Protein AF-A0A8T4TBM3-F1 (afdb_monomer)

Structure (mmCIF, N/CA/C/O backbone):
data_AF-A0A8T4TBM3-F1
#
_entry.id   AF-A0A8T4TBM3-F1
#
loop_
_atom_site.group_PDB
_atom_site.id
_atom_site.type_symbol
_atom_site.label_atom_id
_atom_site.label_alt_id
_atom_site.label_comp_id
_atom_site.label_asym_id
_atom_site.label_entity_id
_atom_site.label_seq_id
_atom_site.pdbx_PDB_ins_code
_atom_site.Cartn_x
_atom_site.Cartn_y
_atom_site.Cartn_z
_atom_site.occupancy
_atom_site.B_iso_or_equiv
_atom_site.auth_seq_id
_atom_site.auth_comp_id
_atom_site.auth_asym_id
_atom_site.auth_atom_id
_atom_site.pdbx_PDB_model_num
ATOM 1 N N . MET A 1 1 ? 14.321 12.050 -27.218 1.00 31.94 1 MET A N 1
ATOM 2 C CA . MET A 1 1 ? 13.705 13.274 -27.798 1.00 31.94 1 MET A CA 1
ATOM 3 C C . MET A 1 1 ? 12.227 13.112 -28.172 1.00 31.94 1 MET A C 1
ATOM 5 O O . MET A 1 1 ? 11.433 13.930 -27.733 1.00 31.94 1 MET A O 1
ATOM 9 N N . ARG A 1 2 ? 11.817 12.062 -28.908 1.00 25.69 2 ARG A N 1
ATOM 10 C CA . ARG A 1 2 ? 10.389 11.810 -29.225 1.00 25.69 2 ARG A CA 1
ATOM 11 C C . ARG A 1 2 ? 9.494 11.582 -27.989 1.00 25.69 2 ARG A C 1
ATOM 13 O O . ARG A 1 2 ? 8.384 12.099 -27.968 1.00 25.69 2 ARG A O 1
ATOM 20 N N . ASN A 1 3 ? 9.991 10.904 -26.950 1.00 35.09 3 ASN A N 1
ATOM 21 C CA . ASN A 1 3 ? 9.233 10.670 -25.706 1.00 35.09 3 ASN A CA 1
ATOM 22 C C . ASN A 1 3 ? 9.110 11.935 -24.833 1.00 35.09 3 ASN A C 1
ATOM 24 O O . ASN A 1 3 ? 8.075 12.169 -24.226 1.00 35.09 3 ASN A O 1
ATOM 28 N N . PHE A 1 4 ? 10.120 12.809 -24.856 1.00 33.59 4 PHE A N 1
ATOM 29 C CA . PHE A 1 4 ? 10.122 14.082 -24.122 1.00 33.59 4 PHE A CA 1
ATOM 30 C C . PHE A 1 4 ? 9.101 15.091 -24.685 1.00 33.59 4 PHE A C 1
ATOM 32 O O . PHE A 1 4 ? 8.393 15.752 -23.930 1.00 33.59 4 PHE A O 1
ATOM 39 N N . LEU A 1 5 ? 8.973 15.160 -26.018 1.00 30.98 5 LEU A N 1
ATOM 40 C CA . LEU A 1 5 ? 8.004 16.026 -26.708 1.00 30.98 5 LEU A CA 1
ATOM 41 C C . LEU A 1 5 ? 6.553 15.521 -26.607 1.00 30.98 5 LEU A C 1
ATOM 43 O O . LEU A 1 5 ? 5.632 16.330 -26.600 1.00 30.98 5 LEU A O 1
ATOM 47 N N . LYS A 1 6 ? 6.332 14.203 -26.484 1.00 35.06 6 LYS A N 1
ATOM 48 C CA . LYS A 1 6 ? 4.998 13.651 -26.180 1.00 35.06 6 LYS A CA 1
ATOM 49 C C . LYS A 1 6 ? 4.555 13.981 -24.746 1.00 35.06 6 LYS A C 1
ATOM 51 O O . LYS A 1 6 ? 3.427 14.425 -24.559 1.00 35.06 6 LYS A O 1
ATOM 56 N N . ARG A 1 7 ? 5.458 13.842 -23.765 1.00 41.12 7 ARG A N 1
ATOM 57 C CA . ARG A 1 7 ? 5.188 14.089 -22.333 1.00 41.12 7 ARG A CA 1
ATOM 58 C C . ARG A 1 7 ? 4.901 15.567 -22.018 1.00 41.12 7 ARG A C 1
ATOM 60 O O . ARG A 1 7 ? 3.983 15.872 -21.266 1.00 41.12 7 ARG A O 1
ATOM 67 N N . THR A 1 8 ? 5.605 16.500 -22.663 1.00 36.16 8 THR A N 1
ATOM 68 C CA . THR A 1 8 ? 5.354 17.952 -22.507 1.00 36.16 8 THR A CA 1
ATOM 69 C C . THR A 1 8 ? 4.058 18.424 -23.174 1.00 36.16 8 THR A C 1
ATOM 71 O O . THR A 1 8 ? 3.401 19.330 -22.665 1.00 36.16 8 THR A O 1
ATOM 74 N N . ALA A 1 9 ? 3.641 17.792 -24.276 1.00 34.56 9 ALA A N 1
ATOM 75 C CA . ALA A 1 9 ? 2.379 18.121 -24.939 1.00 34.56 9 ALA A CA 1
ATOM 76 C C . ALA A 1 9 ? 1.142 17.628 -24.159 1.00 34.56 9 ALA A C 1
ATOM 78 O O . ALA A 1 9 ? 0.109 18.294 -24.190 1.00 34.56 9 ALA A O 1
ATOM 79 N N . GLN A 1 10 ? 1.244 16.513 -23.425 1.00 37.28 10 GLN A N 1
ATOM 80 C CA . GLN A 1 10 ? 0.165 16.018 -22.555 1.00 37.28 10 GLN A CA 1
ATOM 81 C C . GLN A 1 10 ? -0.023 16.887 -21.299 1.00 37.28 10 GLN A C 1
ATOM 83 O O . GLN A 1 10 ? -1.160 17.202 -20.953 1.00 37.28 10 GLN A O 1
ATOM 88 N N . GLY A 1 11 ? 1.065 17.372 -20.686 1.00 33.06 11 GLY A N 1
ATOM 89 C CA . GLY A 1 11 ? 0.993 18.271 -19.523 1.00 33.06 11 GLY A CA 1
ATOM 90 C C . GLY A 1 11 ? 0.358 19.638 -19.823 1.00 33.06 11 GLY A C 1
ATOM 91 O O . GLY A 1 11 ? -0.365 20.182 -18.992 1.00 33.06 11 GLY A O 1
ATOM 92 N N . ALA A 1 12 ? 0.554 20.179 -21.032 1.00 35.19 12 ALA A N 1
ATOM 93 C CA . ALA A 1 12 ? -0.038 21.460 -21.435 1.00 35.19 12 ALA A CA 1
ATOM 94 C C . ALA A 1 12 ? -1.510 21.349 -21.885 1.00 35.19 12 ALA A C 1
ATOM 96 O O . ALA A 1 12 ? -2.257 22.320 -21.762 1.00 35.19 12 ALA A O 1
ATOM 97 N N . LEU A 1 13 ? -1.950 20.185 -22.386 1.00 32.62 13 LEU A N 1
ATOM 98 C CA . LEU A 1 13 ? -3.348 19.977 -22.787 1.00 32.62 13 LEU A CA 1
ATOM 99 C C . LEU A 1 13 ? -4.277 19.662 -21.601 1.00 32.62 13 LEU A C 1
ATOM 101 O O . LEU A 1 13 ? -5.472 19.950 -21.680 1.00 32.62 13 LEU A O 1
ATOM 105 N N . LEU A 1 14 ? -3.752 19.117 -20.496 1.00 37.44 14 LEU A N 1
ATOM 106 C CA . LEU A 1 14 ? -4.570 18.703 -19.348 1.00 37.44 14 LEU A CA 1
ATOM 107 C C . LEU A 1 14 ? -5.248 19.887 -18.631 1.00 37.44 14 LEU A C 1
ATOM 109 O O . LEU A 1 14 ? -6.372 19.748 -18.148 1.00 37.44 14 LEU A O 1
ATOM 113 N N . VAL A 1 15 ? -4.620 21.072 -18.648 1.00 36.69 15 VAL A N 1
ATOM 114 C CA . VAL A 1 15 ? -5.126 22.305 -18.005 1.00 36.69 15 VAL A CA 1
ATOM 115 C C . VAL A 1 15 ? -6.436 22.810 -18.637 1.00 36.69 15 VAL A C 1
ATOM 117 O O . VAL A 1 15 ? -7.190 23.537 -17.994 1.00 36.69 15 VAL A O 1
ATOM 120 N N . LEU A 1 16 ? -6.772 22.387 -19.861 1.00 33.34 16 LEU A N 1
ATOM 121 C CA . LEU A 1 16 ? -8.000 22.799 -20.557 1.00 33.34 16 LEU A CA 1
ATOM 122 C C . LEU A 1 16 ? -9.126 21.750 -20.523 1.00 33.34 16 LEU A C 1
ATOM 124 O O . LEU A 1 16 ? -10.202 22.000 -21.063 1.00 33.34 16 LEU A O 1
ATOM 128 N N . SER A 1 17 ? -8.922 20.603 -19.866 1.00 32.97 17 SER A N 1
ATOM 129 C CA . SER A 1 17 ? -9.882 19.485 -19.855 1.00 32.97 17 SER A CA 1
ATOM 130 C C . SER A 1 17 ? -10.616 19.266 -18.525 1.00 32.97 17 SER A C 1
ATOM 132 O O . SER A 1 17 ? -11.220 18.218 -18.323 1.00 32.97 17 SER A O 1
ATOM 134 N N . LEU A 1 18 ? -10.686 20.288 -17.661 1.00 29.36 18 LEU A N 1
ATOM 135 C CA . LEU A 1 18 ? -11.493 20.303 -16.422 1.00 29.36 18 LEU A CA 1
ATOM 136 C C . LEU A 1 18 ? -13.023 20.140 -16.633 1.00 29.36 18 LEU A C 1
ATOM 138 O O . LEU A 1 18 ? -13.789 20.313 -15.694 1.00 29.36 18 LEU A O 1
ATOM 142 N N . ASN A 1 19 ? -13.487 19.798 -17.841 1.00 29.22 19 ASN A N 1
ATOM 143 C CA . ASN A 1 19 ? -14.898 19.557 -18.170 1.00 29.22 19 ASN A CA 1
ATOM 144 C C . ASN A 1 19 ? -15.157 18.242 -18.939 1.00 29.22 19 ASN A C 1
ATOM 146 O O . ASN A 1 19 ? -16.244 18.055 -19.483 1.00 29.22 19 ASN A O 1
ATOM 150 N N . GLY A 1 20 ? -14.194 17.318 -19.004 1.00 24.34 20 GLY A N 1
ATOM 151 C CA . GLY A 1 20 ? -14.370 16.024 -19.673 1.00 24.34 20 GLY A CA 1
ATOM 152 C C . GLY A 1 20 ? -14.513 14.878 -18.677 1.00 24.34 20 GLY A C 1
ATOM 153 O O . GLY A 1 20 ? -13.512 14.405 -18.165 1.00 24.34 20 GLY A O 1
ATOM 154 N N . CYS A 1 21 ? -15.752 14.468 -18.407 1.00 29.25 21 CYS A N 1
ATOM 155 C CA . CYS A 1 21 ? -16.192 13.247 -17.720 1.00 29.25 21 CYS A CA 1
ATOM 156 C C . CYS A 1 21 ? -15.120 12.328 -17.095 1.00 29.25 21 CYS A C 1
ATOM 158 O O . CYS A 1 21 ? -14.408 11.596 -17.780 1.00 29.25 21 CYS A O 1
ATOM 160 N N . ALA A 1 22 ? -15.163 12.274 -15.762 1.00 35.94 22 ALA A N 1
ATOM 161 C CA . ALA A 1 22 ? -14.709 11.161 -14.945 1.00 35.94 22 ALA A CA 1
ATOM 162 C C . ALA A 1 22 ? -15.134 9.803 -15.531 1.00 35.94 22 ALA A C 1
ATOM 164 O O . ALA A 1 22 ? -16.313 9.604 -15.823 1.00 35.94 22 ALA A O 1
ATOM 165 N N . ASN A 1 23 ? -14.163 8.901 -15.691 1.00 29.58 23 ASN A N 1
ATOM 166 C CA . ASN A 1 23 ? -14.254 7.448 -15.490 1.00 29.58 23 ASN A CA 1
ATOM 167 C C . ASN A 1 23 ? -12.971 6.788 -16.027 1.00 29.58 23 ASN A C 1
ATOM 169 O O . ASN A 1 23 ? -13.014 6.024 -16.987 1.00 29.58 23 ASN A O 1
ATOM 173 N N . SER A 1 24 ? -11.819 7.035 -15.405 1.00 28.89 24 SER A N 1
ATOM 174 C CA . SER A 1 24 ? -10.724 6.060 -15.461 1.00 28.89 24 SER A CA 1
ATOM 175 C C . SER A 1 24 ? -10.933 5.081 -14.309 1.00 28.89 24 SER A C 1
ATOM 177 O O . SER A 1 24 ? -10.225 5.104 -13.309 1.00 28.89 24 SER A O 1
ATOM 179 N N . ARG A 1 25 ? -11.992 4.270 -14.408 1.00 35.22 25 ARG A N 1
ATOM 180 C CA . ARG A 1 25 ? -12.092 3.075 -13.570 1.00 35.22 25 ARG A CA 1
ATOM 181 C C . ARG A 1 25 ? -10.982 2.146 -14.036 1.00 35.22 25 ARG A C 1
ATOM 183 O O . ARG A 1 25 ? -10.944 1.834 -15.228 1.00 35.22 25 ARG A O 1
ATOM 190 N N . ALA A 1 26 ? -10.117 1.702 -13.129 1.00 33.97 26 ALA A N 1
ATOM 191 C CA . ALA A 1 26 ? -9.347 0.495 -13.375 1.00 33.97 26 ALA A CA 1
ATOM 192 C C . ALA A 1 26 ? -10.369 -0.612 -13.674 1.00 33.97 26 ALA A C 1
ATOM 194 O O . ALA A 1 26 ? -11.189 -0.989 -12.836 1.00 33.97 26 ALA A O 1
ATOM 195 N N . LEU A 1 27 ? -10.436 -1.029 -14.935 1.00 30.02 27 LEU A N 1
ATOM 196 C CA . LEU A 1 27 ? -11.319 -2.100 -15.363 1.00 30.02 27 LEU A CA 1
ATOM 197 C C . LEU A 1 27 ? -10.707 -3.396 -14.837 1.00 30.02 27 LEU A C 1
ATOM 199 O O . LEU A 1 27 ? -9.807 -3.951 -15.469 1.00 30.02 27 LEU A O 1
ATOM 203 N N . VAL A 1 28 ? -11.209 -3.872 -13.692 1.00 33.16 28 VAL A N 1
ATOM 204 C CA . VAL A 1 28 ? -11.027 -5.261 -13.258 1.00 33.16 28 VAL A CA 1
ATOM 205 C C . VAL A 1 28 ? -11.581 -6.128 -14.383 1.00 33.16 28 VAL A C 1
ATOM 207 O O . VAL A 1 28 ? -12.790 -6.266 -14.575 1.00 33.16 28 VAL A O 1
ATOM 210 N N . THR A 1 29 ? -10.680 -6.623 -15.215 1.00 29.17 29 THR A N 1
ATOM 211 C CA . THR A 1 29 ? -10.984 -7.512 -16.325 1.00 29.17 29 THR A CA 1
ATOM 212 C C . THR A 1 29 ? -10.221 -8.790 -16.059 1.00 29.17 29 THR A C 1
ATOM 214 O O . THR A 1 29 ? -9.072 -8.747 -15.639 1.00 29.17 29 THR A O 1
ATOM 217 N N . ASN A 1 30 ? -10.897 -9.924 -16.254 1.00 30.41 30 ASN A N 1
ATOM 218 C CA . ASN A 1 30 ? -10.321 -11.256 -16.121 1.00 30.41 30 ASN A CA 1
ATOM 219 C C . ASN A 1 30 ? -9.174 -11.410 -17.126 1.00 30.41 30 ASN A C 1
ATOM 221 O O . ASN A 1 30 ? -9.390 -11.868 -18.251 1.00 30.41 30 ASN A O 1
ATOM 225 N N . THR A 1 31 ? -7.968 -11.003 -16.749 1.00 31.42 31 THR A N 1
ATOM 226 C CA . THR A 1 31 ? -6.776 -11.257 -17.543 1.00 31.42 31 THR A CA 1
ATOM 227 C C . THR A 1 31 ? -6.519 -12.753 -17.462 1.00 31.42 31 THR A C 1
ATOM 229 O O . THR A 1 31 ? -6.400 -13.333 -16.382 1.00 31.42 31 THR A O 1
ATOM 232 N N . THR A 1 32 ? -6.523 -13.413 -18.617 1.00 30.73 32 THR A N 1
ATOM 233 C CA . THR A 1 32 ? -6.130 -14.813 -18.734 1.00 30.73 32 THR A CA 1
ATOM 234 C C . THR A 1 32 ? -4.731 -14.969 -18.147 1.00 30.73 32 THR A C 1
ATOM 236 O O . THR A 1 32 ? -3.774 -14.399 -18.662 1.00 30.73 32 THR A O 1
ATOM 239 N N . LEU A 1 33 ? -4.678 -15.726 -17.051 1.00 33.28 33 LEU A N 1
ATOM 240 C CA . LEU A 1 33 ? -3.563 -16.240 -16.244 1.00 33.28 33 LEU A CA 1
ATOM 241 C C . LEU A 1 33 ? -2.422 -16.927 -17.044 1.00 33.28 33 LEU A C 1
ATOM 243 O O . LEU A 1 33 ? -1.930 -17.975 -16.636 1.00 33.28 33 LEU A O 1
ATOM 247 N N . GLU A 1 34 ? -1.991 -16.406 -18.192 1.00 32.88 34 GLU A N 1
ATOM 248 C CA . GLU A 1 34 ? -0.963 -17.048 -19.032 1.00 32.88 34 GLU A CA 1
ATOM 249 C C . GLU A 1 34 ? 0.474 -16.582 -18.766 1.00 32.88 34 GLU A C 1
ATOM 251 O O . GLU A 1 34 ? 1.400 -17.050 -19.422 1.00 32.88 34 GLU A O 1
ATOM 256 N N . GLN A 1 35 ? 0.709 -15.753 -17.750 1.00 38.78 35 GLN A N 1
ATOM 257 C CA . GLN A 1 35 ? 2.063 -15.467 -17.267 1.00 38.78 35 GLN A CA 1
ATOM 258 C C . GLN A 1 35 ? 2.112 -15.521 -15.744 1.00 38.78 35 GLN A C 1
ATOM 260 O O . GLN A 1 35 ? 2.409 -14.534 -15.084 1.00 38.78 35 GLN A O 1
ATOM 265 N N . ARG A 1 36 ? 1.846 -16.702 -15.172 1.00 40.94 36 ARG A N 1
ATOM 266 C CA . ARG A 1 36 ? 2.453 -17.001 -13.871 1.00 40.94 36 ARG A CA 1
ATOM 267 C C . ARG A 1 36 ? 3.958 -16.922 -14.068 1.00 40.94 36 ARG A C 1
ATOM 269 O O . ARG A 1 36 ? 4.483 -17.630 -14.931 1.00 40.94 36 ARG A O 1
ATOM 276 N N . CYS A 1 37 ? 4.630 -16.080 -13.292 1.00 41.66 37 CYS A N 1
ATOM 277 C CA . CYS A 1 37 ? 6.072 -16.197 -13.143 1.00 41.66 37 CYS A CA 1
ATOM 278 C C . CYS A 1 37 ? 6.380 -17.651 -12.758 1.00 41.66 37 CYS A C 1
ATOM 280 O O . CYS A 1 37 ? 5.841 -18.164 -11.775 1.00 41.66 37 CYS A O 1
ATOM 282 N N . ASP A 1 38 ? 7.173 -18.356 -13.567 1.00 51.28 38 ASP A N 1
ATOM 283 C CA . ASP A 1 38 ? 7.682 -19.645 -13.123 1.00 51.28 38 ASP A CA 1
ATOM 284 C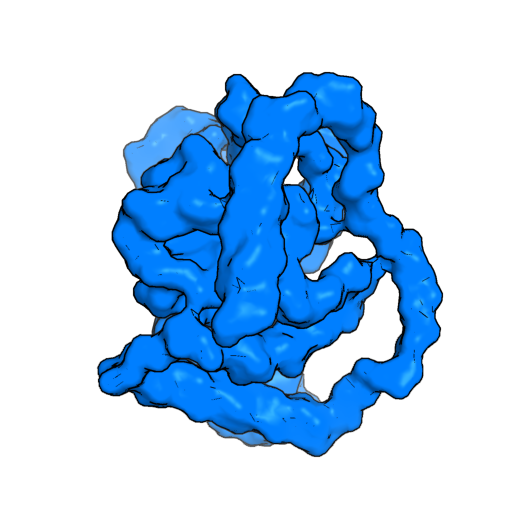 C . ASP A 1 38 ? 8.655 -19.407 -11.954 1.00 51.28 38 ASP A C 1
ATOM 286 O O . ASP A 1 38 ? 9.121 -18.293 -11.711 1.00 51.28 38 ASP A O 1
ATOM 290 N N . ASN A 1 39 ? 8.940 -20.444 -11.166 1.00 49.19 39 ASN A N 1
ATOM 291 C CA . ASN A 1 39 ? 9.752 -20.274 -9.956 1.00 49.19 39 ASN A CA 1
ATOM 292 C C . ASN A 1 39 ? 11.141 -19.674 -10.276 1.00 49.19 39 ASN A C 1
ATOM 294 O O . ASN A 1 39 ? 11.719 -18.957 -9.466 1.00 49.19 39 ASN A O 1
ATOM 298 N N . LYS A 1 40 ? 11.649 -19.911 -11.494 1.00 54.53 40 LYS A N 1
ATOM 299 C CA . LYS A 1 40 ? 12.913 -19.354 -11.978 1.00 54.53 40 LYS A CA 1
ATOM 300 C C . LYS A 1 40 ? 12.800 -17.856 -12.270 1.00 54.53 40 LYS A C 1
ATOM 302 O O . LYS A 1 40 ? 13.670 -17.105 -11.848 1.00 54.53 40 LYS A O 1
ATOM 307 N N . SER A 1 41 ? 11.728 -17.404 -12.918 1.00 62.84 41 SER A N 1
ATOM 308 C CA . SER A 1 41 ? 11.503 -15.979 -13.162 1.00 62.84 41 SER A CA 1
ATOM 309 C C . SER A 1 41 ? 11.256 -15.203 -11.869 1.00 62.84 41 SER A C 1
ATOM 311 O O . SER A 1 41 ? 11.544 -14.010 -11.824 1.00 62.84 41 SER A O 1
ATOM 313 N N . PHE A 1 42 ? 10.762 -15.865 -10.818 1.00 60.28 42 PHE A N 1
ATOM 314 C CA . PHE A 1 42 ? 10.621 -15.263 -9.495 1.00 60.28 42 PHE A CA 1
ATOM 315 C C . PHE A 1 42 ? 11.953 -15.176 -8.729 1.00 60.28 42 PHE A C 1
ATOM 317 O O . PHE A 1 42 ? 12.244 -14.131 -8.156 1.00 60.28 42 PHE A O 1
ATOM 324 N N . VAL A 1 43 ? 12.797 -16.217 -8.760 1.00 65.19 43 VAL A N 1
ATOM 325 C CA . VAL A 1 43 ? 14.176 -16.148 -8.226 1.00 65.19 43 VAL A CA 1
ATOM 326 C C . VAL A 1 43 ? 14.960 -15.029 -8.909 1.00 65.19 43 VAL A C 1
ATOM 328 O O . VAL A 1 43 ? 15.485 -14.159 -8.218 1.00 65.19 43 VAL A O 1
ATOM 331 N N . ASP A 1 44 ? 14.949 -14.991 -10.246 1.00 67.94 44 ASP A N 1
ATOM 332 C CA . ASP A 1 44 ? 15.591 -13.926 -11.025 1.00 67.94 44 ASP A CA 1
ATOM 333 C C . ASP A 1 44 ? 15.032 -12.541 -10.625 1.00 67.94 44 ASP A C 1
ATOM 335 O O . ASP A 1 44 ? 15.779 -11.577 -10.496 1.00 67.94 44 ASP A O 1
ATOM 339 N N . TYR A 1 45 ? 13.721 -12.433 -10.371 1.00 64.94 45 TYR A N 1
ATOM 340 C CA . TYR A 1 45 ? 13.088 -11.202 -9.887 1.00 64.94 45 TYR A CA 1
ATOM 341 C C . TYR A 1 45 ? 13.567 -10.792 -8.488 1.00 64.94 45 TYR A C 1
ATOM 343 O O . TYR A 1 45 ? 13.820 -9.609 -8.258 1.00 64.94 45 TYR A O 1
ATOM 351 N N . ILE A 1 46 ? 13.702 -11.726 -7.545 1.00 64.94 46 ILE A N 1
ATOM 352 C CA . ILE A 1 46 ? 14.196 -11.422 -6.198 1.00 64.94 46 ILE A CA 1
ATOM 353 C C . ILE A 1 46 ? 15.684 -11.037 -6.234 1.00 64.94 46 ILE A C 1
ATOM 355 O O . ILE A 1 46 ? 16.107 -10.127 -5.516 1.00 64.94 46 ILE A O 1
ATOM 359 N N . GLU A 1 47 ? 16.480 -11.672 -7.093 1.00 70.00 47 GLU A N 1
ATOM 360 C CA . GLU A 1 47 ? 17.874 -11.289 -7.329 1.00 70.00 47 GLU A CA 1
ATOM 361 C C . GLU A 1 47 ? 17.980 -9.885 -7.947 1.00 70.00 47 GLU A C 1
ATOM 363 O O . GLU A 1 47 ? 18.741 -9.057 -7.439 1.00 70.00 47 GLU A O 1
ATOM 368 N N . ASP A 1 48 ? 17.157 -9.569 -8.953 1.00 68.00 48 ASP A N 1
ATOM 369 C CA . ASP A 1 48 ? 17.045 -8.223 -9.535 1.00 68.00 48 ASP A CA 1
ATOM 370 C C . ASP A 1 48 ? 16.617 -7.193 -8.475 1.00 68.00 48 ASP A C 1
ATOM 372 O O . ASP A 1 48 ? 17.191 -6.110 -8.366 1.00 68.00 48 ASP A O 1
ATOM 376 N N . THR A 1 49 ? 15.643 -7.551 -7.640 1.00 64.12 49 THR A N 1
ATOM 377 C CA . THR A 1 49 ? 15.121 -6.749 -6.522 1.00 64.12 49 THR A CA 1
ATOM 378 C C . THR A 1 49 ? 16.230 -6.406 -5.526 1.00 64.12 49 THR A C 1
ATOM 380 O O . THR A 1 49 ? 16.407 -5.241 -5.150 1.00 64.12 49 THR A O 1
ATOM 383 N N . ASN A 1 50 ? 17.039 -7.394 -5.142 1.00 64.69 50 ASN A N 1
ATOM 384 C CA . ASN A 1 50 ? 18.205 -7.199 -4.280 1.00 64.69 50 ASN A CA 1
ATOM 385 C C . ASN A 1 50 ? 19.291 -6.358 -4.964 1.00 64.69 50 ASN A C 1
ATOM 387 O O . ASN A 1 50 ? 19.901 -5.489 -4.328 1.00 64.69 50 ASN A O 1
ATOM 391 N N . HIS A 1 51 ? 19.508 -6.562 -6.263 1.00 68.56 51 HIS A N 1
ATOM 392 C CA . HIS A 1 51 ? 20.449 -5.771 -7.045 1.00 68.56 51 HIS A CA 1
ATOM 393 C C . HIS A 1 51 ? 20.042 -4.290 -7.090 1.00 68.56 51 HIS A C 1
ATOM 395 O O . HIS A 1 51 ? 20.861 -3.431 -6.756 1.00 68.56 51 HIS A O 1
ATOM 401 N N . ILE A 1 52 ? 18.774 -3.978 -7.377 1.00 65.62 52 ILE A N 1
ATOM 402 C CA . ILE A 1 52 ? 18.218 -2.612 -7.354 1.00 65.62 52 ILE A CA 1
ATOM 403 C C . ILE A 1 52 ? 18.422 -1.967 -5.977 1.00 65.62 52 ILE A C 1
ATOM 405 O O . ILE A 1 52 ? 18.868 -0.818 -5.888 1.00 65.62 52 ILE A O 1
ATOM 409 N N . CYS A 1 53 ? 18.186 -2.716 -4.893 1.00 62.47 53 CYS A N 1
ATOM 410 C CA . CYS A 1 53 ? 18.435 -2.231 -3.533 1.00 62.47 53 CYS A CA 1
ATOM 411 C C . CYS A 1 53 ? 19.907 -1.849 -3.305 1.00 62.47 53 CYS A C 1
ATOM 413 O O . CYS A 1 53 ? 20.181 -0.837 -2.657 1.00 62.47 53 CYS A O 1
ATOM 415 N N . SER A 1 54 ? 20.850 -2.625 -3.850 1.00 64.19 54 SER A N 1
ATOM 416 C CA . SER A 1 54 ? 22.293 -2.355 -3.747 1.00 64.19 54 SER A CA 1
ATOM 417 C C . SER A 1 54 ? 22.758 -1.165 -4.603 1.00 64.19 54 SER A C 1
ATOM 419 O O . SER A 1 54 ? 23.671 -0.433 -4.207 1.00 64.19 54 SER A O 1
ATOM 421 N N . LEU A 1 55 ? 22.107 -0.926 -5.748 1.00 62.12 55 LEU A N 1
ATOM 422 C CA . LEU A 1 55 ? 22.390 0.217 -6.619 1.00 62.12 55 LEU A CA 1
ATOM 423 C C . LEU A 1 55 ? 21.949 1.537 -5.978 1.00 62.12 55 LEU A C 1
ATOM 425 O O . LEU A 1 55 ? 22.705 2.505 -6.014 1.00 62.12 55 LEU A O 1
ATOM 429 N N . ARG A 1 56 ? 20.782 1.571 -5.314 1.00 57.06 56 ARG A N 1
ATOM 430 C CA . ARG A 1 56 ? 20.245 2.782 -4.657 1.00 57.06 56 ARG A CA 1
ATOM 431 C C . ARG A 1 56 ? 21.212 3.398 -3.645 1.00 57.06 56 ARG A C 1
ATOM 433 O O . ARG A 1 56 ? 21.227 4.612 -3.468 1.00 57.06 56 ARG A O 1
ATOM 440 N N . THR A 1 57 ? 22.025 2.582 -2.974 1.00 58.34 57 THR A N 1
ATOM 441 C CA . THR A 1 57 ? 23.021 3.085 -2.017 1.00 58.34 57 THR A CA 1
ATOM 442 C C . THR A 1 57 ? 24.146 3.898 -2.662 1.00 58.34 57 THR A C 1
ATOM 444 O O . THR A 1 57 ? 24.822 4.626 -1.941 1.00 58.34 57 THR A O 1
ATOM 447 N N . ASN A 1 58 ? 24.339 3.813 -3.986 1.00 56.94 58 ASN A N 1
ATOM 448 C CA . ASN A 1 58 ? 25.481 4.416 -4.681 1.00 56.94 58 ASN A CA 1
ATOM 449 C C . ASN A 1 58 ? 25.123 5.196 -5.967 1.00 56.94 58 ASN A C 1
ATOM 451 O O . ASN A 1 58 ? 25.957 5.971 -6.434 1.00 56.94 58 ASN A O 1
ATOM 455 N N . GLU A 1 59 ? 23.926 5.023 -6.548 1.00 65.94 59 GLU A N 1
ATOM 456 C CA . GLU A 1 59 ? 23.544 5.587 -7.854 1.00 65.94 59 GLU A CA 1
ATOM 457 C C . GLU A 1 59 ? 22.075 6.062 -7.912 1.00 65.94 59 GLU A C 1
ATOM 459 O O . GLU A 1 59 ? 21.196 5.538 -7.229 1.00 65.94 59 GLU A O 1
ATOM 464 N N . SER A 1 60 ? 21.798 7.061 -8.764 1.00 71.19 60 SER A N 1
ATOM 465 C CA . SER A 1 60 ? 20.435 7.533 -9.061 1.00 71.19 60 SER A CA 1
ATOM 466 C C . SER A 1 60 ? 19.703 6.553 -9.985 1.00 71.19 60 SER A C 1
ATOM 468 O O . SER A 1 60 ? 20.261 6.120 -10.993 1.00 71.19 60 SER A O 1
ATOM 470 N N . LEU A 1 61 ? 18.434 6.260 -9.681 1.00 75.25 61 LEU A N 1
ATOM 471 C CA . LEU A 1 61 ? 17.563 5.398 -10.496 1.00 75.25 61 LEU A CA 1
ATOM 472 C C . LEU A 1 61 ? 16.745 6.172 -11.550 1.00 75.25 61 LEU A C 1
ATOM 474 O O . LEU A 1 61 ? 15.852 5.612 -12.180 1.00 75.25 61 LEU A O 1
ATOM 478 N N . LEU A 1 62 ? 17.024 7.460 -11.764 1.00 80.56 62 LEU A N 1
ATOM 479 C CA . LEU A 1 62 ? 16.318 8.256 -12.769 1.00 80.56 62 LEU A CA 1
ATOM 480 C C . LEU A 1 62 ? 16.552 7.690 -14.183 1.00 80.56 62 LEU A C 1
ATOM 482 O O . LEU A 1 62 ? 17.698 7.539 -14.609 1.00 80.56 62 LEU A O 1
ATOM 486 N N . GLY A 1 63 ? 15.474 7.425 -14.929 1.00 79.25 63 GLY A N 1
ATOM 487 C CA . GLY A 1 63 ? 15.562 6.817 -16.261 1.00 79.25 63 GLY A CA 1
ATOM 488 C C . GLY A 1 63 ? 15.845 5.310 -16.249 1.00 79.25 63 GLY A C 1
ATOM 489 O O . GLY A 1 63 ? 16.316 4.792 -17.262 1.00 79.25 63 GLY A O 1
ATOM 490 N N . ARG A 1 64 ? 15.645 4.652 -15.099 1.00 81.06 64 ARG A N 1
ATOM 491 C CA . ARG A 1 64 ? 15.791 3.204 -14.881 1.00 81.06 64 ARG A CA 1
ATOM 492 C C . ARG A 1 64 ? 14.451 2.541 -14.536 1.00 81.06 64 ARG A C 1
ATOM 494 O O . ARG A 1 64 ? 14.418 1.561 -13.792 1.00 81.06 64 ARG A O 1
ATOM 501 N N . GLU A 1 65 ? 13.334 3.102 -14.995 1.00 85.19 65 GLU A N 1
ATOM 502 C CA . GLU A 1 65 ? 11.983 2.602 -14.717 1.00 85.19 65 GLU A CA 1
ATOM 503 C C . GLU A 1 65 ? 11.810 1.123 -15.083 1.00 85.19 65 GLU A C 1
ATOM 505 O O . GLU A 1 65 ? 11.126 0.389 -14.368 1.00 85.19 65 GLU A O 1
ATOM 510 N N . GLU A 1 66 ? 12.499 0.660 -16.131 1.00 82.69 66 GLU A N 1
ATOM 511 C CA . GLU A 1 66 ? 12.450 -0.724 -16.603 1.00 82.69 66 GLU A CA 1
ATOM 512 C C . GLU A 1 66 ? 12.863 -1.742 -15.535 1.00 82.69 66 GLU A C 1
ATOM 514 O O . GLU A 1 66 ? 12.392 -2.881 -15.557 1.00 82.69 66 GLU A O 1
ATOM 519 N N . LEU A 1 67 ? 13.695 -1.328 -14.570 1.00 77.00 67 LEU A N 1
ATOM 520 C CA . LEU A 1 67 ? 14.110 -2.167 -13.446 1.00 77.00 67 LEU A CA 1
ATOM 521 C C . LEU A 1 67 ? 12.920 -2.567 -12.558 1.00 77.00 67 LEU A C 1
ATOM 523 O O . LEU A 1 67 ? 12.961 -3.602 -11.899 1.00 77.00 67 LEU A O 1
ATOM 527 N N . PHE A 1 68 ? 11.836 -1.790 -12.568 1.00 80.94 68 PHE A N 1
ATOM 528 C CA . PHE A 1 68 ? 10.654 -2.015 -11.736 1.00 80.94 68 PHE A CA 1
ATOM 529 C C . PHE A 1 68 ? 9.502 -2.710 -12.474 1.00 80.94 68 PHE A C 1
ATOM 531 O O . PHE A 1 68 ? 8.510 -3.068 -11.845 1.00 80.94 68 PHE A O 1
ATOM 538 N N . HIS A 1 69 ? 9.608 -2.965 -13.783 1.00 83.94 69 HIS A N 1
ATOM 539 C CA . HIS A 1 69 ? 8.502 -3.544 -14.563 1.00 83.94 69 HIS A CA 1
ATOM 540 C C . HIS A 1 69 ? 8.100 -4.941 -14.077 1.00 83.94 69 HIS A C 1
ATOM 542 O O . HIS A 1 69 ? 6.912 -5.254 -14.013 1.00 83.94 69 HIS A O 1
ATOM 548 N N . ARG A 1 70 ? 9.077 -5.774 -13.689 1.00 77.62 70 ARG A N 1
ATOM 549 C CA . ARG A 1 70 ? 8.804 -7.099 -13.103 1.00 77.62 70 ARG A CA 1
ATOM 550 C C . ARG A 1 70 ? 8.056 -6.981 -11.777 1.00 77.62 70 ARG A C 1
ATOM 552 O O . ARG A 1 70 ? 7.125 -7.742 -11.540 1.00 77.62 70 ARG A O 1
ATOM 559 N N . TYR A 1 71 ? 8.417 -5.991 -10.960 1.00 81.56 71 TYR A N 1
ATOM 560 C CA . TYR A 1 71 ? 7.720 -5.728 -9.707 1.00 81.56 71 TYR A CA 1
ATOM 561 C C . TYR A 1 71 ? 6.274 -5.291 -9.945 1.00 81.56 71 TYR A C 1
ATOM 563 O O . TYR A 1 71 ? 5.361 -5.847 -9.349 1.00 81.56 71 TYR A O 1
ATOM 571 N N . LEU A 1 72 ? 6.051 -4.351 -10.865 1.00 85.38 72 LEU A N 1
ATOM 572 C CA . LEU A 1 72 ? 4.710 -3.881 -11.224 1.00 85.38 72 LEU A CA 1
ATOM 573 C C . LEU A 1 72 ? 3.837 -5.010 -11.782 1.00 85.38 72 LEU A C 1
ATOM 575 O O . LEU A 1 72 ? 2.675 -5.119 -11.410 1.00 85.38 72 LEU A O 1
ATOM 579 N N . ALA A 1 73 ? 4.397 -5.893 -12.613 1.00 83.38 73 ALA A N 1
ATOM 580 C CA . ALA A 1 73 ? 3.683 -7.068 -13.109 1.00 83.38 73 ALA A CA 1
ATOM 581 C C . ALA A 1 73 ? 3.274 -8.023 -11.973 1.00 83.38 73 ALA A C 1
ATOM 583 O O . ALA A 1 73 ? 2.154 -8.531 -11.967 1.00 83.38 73 ALA A O 1
ATOM 584 N N . TRP A 1 74 ? 4.148 -8.224 -10.986 1.00 84.88 74 TRP A N 1
ATOM 585 C CA . TRP A 1 74 ? 3.818 -8.999 -9.791 1.00 84.88 74 TRP A CA 1
ATOM 586 C C . TRP A 1 74 ? 2.725 -8.321 -8.949 1.00 84.88 74 TRP A C 1
ATOM 588 O O . TRP A 1 74 ? 1.783 -8.989 -8.525 1.00 84.88 74 TRP A O 1
ATOM 598 N N . LEU A 1 75 ? 2.774 -6.993 -8.782 1.00 88.62 75 LEU A N 1
ATOM 599 C CA . LEU A 1 75 ? 1.701 -6.229 -8.132 1.00 88.62 75 LEU A CA 1
ATOM 600 C C . LEU A 1 75 ? 0.358 -6.398 -8.864 1.00 88.62 75 LEU A C 1
ATOM 602 O O . LEU A 1 75 ? -0.673 -6.585 -8.215 1.00 88.62 75 LEU A O 1
ATOM 606 N N . CYS A 1 76 ? 0.356 -6.398 -10.200 1.00 86.38 76 CYS A N 1
ATOM 607 C CA . CYS A 1 76 ? -0.825 -6.701 -11.015 1.00 86.38 76 CYS A CA 1
ATOM 608 C C . CYS A 1 76 ? -1.358 -8.115 -10.761 1.00 86.38 76 CYS A C 1
ATOM 610 O O . CYS A 1 76 ? -2.566 -8.293 -10.614 1.00 86.38 76 CYS A O 1
ATOM 612 N N . GLU A 1 77 ? -0.477 -9.117 -10.680 1.00 85.12 77 GLU A N 1
ATOM 613 C CA . GLU A 1 77 ? -0.860 -10.512 -10.437 1.00 85.12 77 GLU A CA 1
ATOM 614 C C . GLU A 1 77 ? -1.536 -10.681 -9.072 1.00 85.12 77 GLU A C 1
ATOM 616 O O . GLU A 1 77 ? -2.649 -11.210 -8.998 1.00 85.12 77 GLU A O 1
ATOM 621 N N . ILE A 1 78 ? -0.906 -10.194 -7.998 1.00 86.88 78 ILE A N 1
ATOM 622 C CA . ILE A 1 78 ? -1.444 -10.352 -6.639 1.00 86.88 78 ILE A CA 1
ATOM 623 C C . ILE A 1 78 ? -2.723 -9.538 -6.427 1.00 86.88 78 ILE A C 1
ATOM 625 O O . ILE A 1 78 ? -3.592 -9.951 -5.664 1.00 86.88 78 ILE A O 1
ATOM 629 N N . SER A 1 79 ? -2.851 -8.391 -7.102 1.00 87.31 79 SER A N 1
ATOM 630 C CA . SER A 1 79 ? -4.008 -7.506 -6.952 1.00 87.31 79 SER A CA 1
ATOM 631 C C . SER A 1 79 ? -5.136 -7.786 -7.943 1.00 87.31 79 SER A C 1
ATOM 633 O O . SER A 1 79 ? -6.222 -7.232 -7.792 1.00 87.31 79 SER A O 1
ATOM 635 N N . GLN A 1 80 ? -4.880 -8.599 -8.974 1.00 84.94 80 GLN A N 1
ATOM 636 C CA . GLN A 1 80 ? -5.752 -8.772 -10.142 1.00 84.94 80 GLN A CA 1
ATOM 637 C C . GLN A 1 80 ? -6.114 -7.437 -10.821 1.00 84.94 80 GLN A C 1
ATOM 639 O O . GLN A 1 80 ? -7.202 -7.275 -11.381 1.00 84.94 80 GLN A O 1
ATOM 644 N N . THR A 1 81 ? -5.193 -6.471 -10.766 1.00 82.25 81 THR A N 1
ATOM 645 C CA . THR A 1 81 ? -5.348 -5.139 -11.359 1.00 82.25 81 THR A CA 1
ATOM 646 C C . THR A 1 81 ? -4.539 -5.059 -12.644 1.00 82.25 81 THR A C 1
ATOM 648 O O . THR A 1 81 ? -3.395 -5.495 -12.688 1.00 82.25 81 THR A O 1
ATOM 651 N N . ASN A 1 82 ? -5.116 -4.478 -13.695 1.00 81.00 82 ASN A N 1
ATOM 652 C CA . ASN A 1 82 ? -4.383 -4.195 -14.925 1.00 81.00 82 ASN A CA 1
ATOM 653 C C . ASN A 1 82 ? -3.740 -2.812 -14.825 1.00 81.00 82 ASN A C 1
ATOM 655 O O . ASN A 1 82 ? -4.440 -1.805 -14.730 1.00 81.00 82 ASN A O 1
ATOM 659 N N . PHE A 1 83 ? -2.416 -2.782 -14.880 1.00 84.50 83 PHE A N 1
ATOM 660 C CA . PHE A 1 83 ? -1.610 -1.570 -14.914 1.00 84.50 83 PHE A CA 1
ATOM 661 C C . PHE A 1 83 ? -0.561 -1.721 -16.014 1.00 84.50 83 PHE A C 1
ATOM 663 O O . PHE A 1 83 ? 0.074 -2.773 -16.116 1.00 84.50 83 PHE A O 1
ATOM 670 N N . ASP A 1 84 ? -0.411 -0.698 -16.853 1.00 83.38 84 ASP A N 1
ATOM 671 C CA . ASP A 1 84 ? 0.629 -0.669 -17.878 1.00 83.38 84 ASP A CA 1
ATOM 672 C C . ASP A 1 84 ? 1.955 -0.258 -17.218 1.00 83.38 84 ASP A C 1
ATOM 674 O O . ASP A 1 84 ? 2.032 0.839 -16.666 1.00 83.38 84 ASP A O 1
ATOM 678 N N . PRO A 1 85 ? 3.013 -1.090 -17.238 1.00 77.81 85 PRO A N 1
ATOM 679 C CA . PRO A 1 85 ? 4.307 -0.705 -16.679 1.00 77.81 85 PRO A CA 1
ATOM 680 C C . PRO A 1 85 ? 4.883 0.582 -17.288 1.00 77.81 85 PRO A C 1
ATOM 682 O O . PRO A 1 85 ? 5.643 1.273 -16.612 1.00 77.81 85 PRO A O 1
ATOM 685 N N . ASP A 1 86 ? 4.497 0.947 -18.517 1.00 81.56 86 ASP A N 1
ATOM 686 C CA . ASP A 1 86 ? 4.915 2.207 -19.146 1.00 81.56 86 ASP A CA 1
ATOM 687 C C . ASP A 1 86 ? 4.275 3.452 -18.487 1.00 81.56 86 ASP A C 1
ATOM 689 O O . ASP A 1 86 ? 4.769 4.572 -18.674 1.00 81.56 86 ASP A O 1
ATOM 693 N N . ASP A 1 87 ? 3.227 3.264 -17.675 1.00 85.06 87 ASP A N 1
ATOM 694 C CA . ASP A 1 87 ? 2.601 4.282 -16.822 1.00 85.06 87 ASP A CA 1
ATOM 695 C C . ASP A 1 87 ? 3.294 4.404 -15.445 1.00 85.06 87 ASP A C 1
ATOM 697 O O . ASP A 1 87 ? 2.753 4.986 -14.504 1.00 85.06 87 ASP A O 1
ATOM 701 N N . PHE A 1 88 ? 4.524 3.905 -15.306 1.00 87.69 88 PHE A N 1
ATOM 702 C CA . PHE A 1 88 ? 5.408 4.187 -14.174 1.00 87.69 88 PHE A CA 1
ATOM 703 C C . PHE A 1 88 ? 6.496 5.196 -14.561 1.00 87.69 88 PHE A C 1
ATOM 705 O O . PHE A 1 88 ? 7.040 5.185 -15.668 1.00 87.69 88 PHE A O 1
ATOM 712 N N . SER A 1 89 ? 6.818 6.129 -13.666 1.00 86.94 89 SER A N 1
ATOM 713 C CA . SER A 1 89 ? 7.863 7.125 -13.906 1.00 86.94 89 SER A CA 1
ATOM 714 C C . SER A 1 89 ? 8.600 7.514 -12.635 1.00 86.94 89 SER A C 1
ATOM 716 O O . SER A 1 89 ? 7.992 7.883 -11.629 1.00 86.94 89 SER A O 1
ATOM 718 N N . ILE A 1 90 ? 9.931 7.512 -12.713 1.00 84.88 90 ILE A N 1
ATOM 719 C CA . ILE A 1 90 ? 10.783 8.064 -11.666 1.00 84.88 90 ILE A CA 1
ATOM 720 C C . ILE A 1 90 ? 11.023 9.529 -12.005 1.00 84.88 90 ILE A C 1
ATOM 722 O O . ILE A 1 90 ? 11.472 9.875 -13.100 1.00 84.88 90 ILE A O 1
ATOM 726 N N . ILE A 1 91 ? 10.701 10.414 -11.068 1.00 81.62 91 ILE A N 1
ATOM 727 C CA . ILE A 1 91 ? 10.840 11.857 -11.249 1.00 81.62 91 ILE A CA 1
ATOM 728 C C . ILE A 1 91 ? 11.927 12.427 -10.328 1.00 81.62 91 ILE A C 1
ATOM 730 O O . ILE A 1 91 ? 12.212 11.859 -9.270 1.00 81.62 91 ILE A O 1
ATOM 734 N N . PRO A 1 92 ? 12.564 13.550 -10.707 1.00 78.75 92 PRO A N 1
ATOM 735 C CA . PRO A 1 92 ? 13.517 14.234 -9.838 1.00 78.75 92 PRO A CA 1
ATOM 736 C C . PRO A 1 92 ? 12.874 14.679 -8.520 1.00 78.75 92 PRO A C 1
ATOM 738 O O . PRO A 1 92 ? 11.702 15.056 -8.497 1.00 78.75 92 PRO A O 1
ATOM 741 N N . ASP A 1 93 ? 13.660 14.746 -7.444 1.00 72.19 93 ASP A N 1
ATOM 742 C CA . ASP A 1 93 ? 13.141 15.090 -6.110 1.00 72.19 93 ASP A CA 1
ATOM 743 C C . ASP A 1 93 ? 12.657 16.544 -5.986 1.00 72.19 93 ASP A C 1
ATOM 745 O O . ASP A 1 93 ? 11.922 16.892 -5.070 1.00 72.19 93 ASP A O 1
ATOM 749 N N . ASN A 1 94 ? 12.997 17.400 -6.949 1.00 72.56 94 ASN A N 1
ATOM 750 C CA . ASN A 1 94 ? 12.644 18.816 -6.954 1.00 72.56 94 ASN A CA 1
ATOM 751 C C . ASN A 1 94 ? 11.140 19.054 -7.233 1.00 72.56 94 ASN A C 1
ATOM 753 O O . ASN A 1 94 ? 10.592 18.595 -8.239 1.00 72.56 94 ASN A O 1
ATOM 757 N N . GLU A 1 95 ? 10.488 19.839 -6.368 1.00 68.62 95 GLU A N 1
ATOM 758 C CA . GLU A 1 95 ? 9.084 20.286 -6.457 1.00 68.62 95 GLU A CA 1
ATOM 759 C C . GLU A 1 95 ? 8.702 20.862 -7.829 1.00 68.62 95 GLU A C 1
ATOM 761 O O . GLU A 1 95 ? 7.612 20.593 -8.335 1.00 68.62 95 GLU A O 1
ATOM 766 N N . PHE A 1 96 ? 9.616 21.600 -8.472 1.00 63.50 96 PHE A N 1
ATOM 767 C CA . PHE A 1 96 ? 9.414 22.151 -9.812 1.00 63.50 96 PHE A CA 1
ATOM 768 C C . PHE A 1 96 ? 9.104 21.050 -10.825 1.00 63.50 96 PHE A C 1
ATOM 770 O O . PHE A 1 96 ? 8.178 21.185 -11.617 1.00 63.50 96 PHE A O 1
ATOM 777 N N . PHE A 1 97 ? 9.840 19.937 -10.789 1.00 61.41 97 PHE A N 1
ATOM 778 C CA . PHE A 1 97 ? 9.583 18.820 -11.695 1.00 61.41 97 PHE A CA 1
ATOM 779 C C . PHE A 1 97 ? 8.301 18.079 -11.326 1.00 61.41 97 PHE A C 1
ATOM 781 O O . PHE A 1 97 ? 7.550 17.734 -12.233 1.00 61.41 97 PHE A O 1
ATOM 788 N N . GLY A 1 98 ? 7.994 17.933 -10.035 1.00 57.50 98 GLY A N 1
ATOM 789 C CA . GLY A 1 98 ? 6.696 17.421 -9.584 1.00 57.50 98 GLY A CA 1
ATOM 790 C C . GLY A 1 98 ? 5.525 18.169 -10.230 1.00 57.50 98 GLY A C 1
ATOM 791 O O . GLY A 1 98 ? 4.648 17.548 -10.825 1.00 57.50 98 GLY A O 1
ATOM 792 N N . PHE A 1 99 ? 5.576 19.504 -10.261 1.00 61.31 99 PHE A N 1
ATOM 793 C CA . PHE A 1 99 ? 4.569 20.308 -10.959 1.00 61.31 99 PHE A CA 1
ATOM 794 C C . PHE A 1 99 ? 4.459 20.009 -12.464 1.00 61.31 99 PHE A C 1
ATOM 796 O O . PHE A 1 99 ? 3.356 19.953 -13.003 1.00 61.31 99 PHE A O 1
ATOM 803 N N . PHE A 1 100 ? 5.577 19.806 -13.165 1.00 63.38 100 PHE A N 1
ATOM 804 C CA . PHE A 1 100 ? 5.549 19.526 -14.607 1.00 63.38 100 PHE A CA 1
ATOM 805 C C . PHE A 1 100 ? 4.963 18.157 -14.954 1.00 63.38 100 PHE A C 1
ATOM 807 O O . PHE A 1 100 ? 4.361 18.019 -16.019 1.00 63.38 100 PHE A O 1
ATOM 814 N N . TYR A 1 101 ? 5.155 17.159 -14.091 1.00 56.56 101 TYR A N 1
ATOM 815 C CA . TYR A 1 101 ? 4.681 15.799 -14.343 1.00 56.56 101 TYR A CA 1
ATOM 816 C C . TYR A 1 101 ? 3.223 15.595 -13.929 1.00 56.56 101 TYR A C 1
ATOM 818 O O . TYR A 1 101 ? 2.498 14.895 -14.631 1.00 56.56 101 TYR A O 1
ATOM 826 N N . SER A 1 102 ? 2.771 16.234 -12.849 1.00 56.62 102 SER A N 1
ATOM 827 C CA . SER A 1 102 ? 1.458 15.946 -12.254 1.00 56.62 102 SER A CA 1
ATOM 828 C C . SER A 1 102 ? 0.675 17.181 -11.790 1.00 56.62 102 SER A C 1
ATOM 830 O O . SER A 1 102 ? -0.401 17.060 -11.204 1.00 56.62 102 SER A O 1
ATOM 832 N N . GLY A 1 103 ? 1.153 18.388 -12.099 1.00 61.94 103 GLY A N 1
ATOM 833 C CA . GLY A 1 103 ? 0.487 19.645 -11.762 1.00 61.94 103 GLY A CA 1
ATOM 834 C C . GLY A 1 103 ? 0.627 20.029 -10.288 1.00 61.94 103 GLY A C 1
ATOM 835 O O . GLY A 1 103 ? 1.554 19.618 -9.597 1.00 61.94 103 GLY A O 1
ATOM 836 N N . ILE A 1 104 ? -0.306 20.843 -9.786 1.00 60.22 104 ILE A N 1
ATOM 837 C CA . ILE A 1 104 ? -0.298 21.335 -8.395 1.00 60.22 104 ILE A CA 1
ATOM 838 C C . ILE A 1 104 ? -0.152 20.201 -7.354 1.00 60.22 104 ILE A C 1
ATOM 840 O O . ILE A 1 104 ? 0.626 20.387 -6.419 1.00 60.22 104 ILE A O 1
ATOM 844 N N . PRO A 1 105 ? -0.803 19.027 -7.499 1.00 55.75 105 PRO A N 1
ATOM 845 C CA . PRO A 1 105 ? -0.603 17.905 -6.579 1.00 55.75 105 PRO A CA 1
ATOM 846 C C . PRO A 1 105 ? 0.858 17.447 -6.458 1.00 55.75 105 PRO A C 1
ATOM 848 O O . PRO A 1 105 ? 1.309 17.169 -5.352 1.00 55.75 105 PRO A O 1
ATOM 851 N N . GLY A 1 106 ? 1.625 17.475 -7.552 1.00 56.41 106 GLY A N 1
ATOM 852 C CA . GLY A 1 106 ? 3.041 17.095 -7.576 1.00 56.41 106 GLY A CA 1
ATOM 853 C C . GLY A 1 106 ? 3.979 18.004 -6.781 1.00 56.41 106 GLY A C 1
ATOM 854 O O . GLY A 1 106 ? 5.142 17.659 -6.575 1.00 56.41 106 GLY A O 1
ATOM 855 N N . ILE A 1 107 ? 3.505 19.166 -6.328 1.00 59.06 107 ILE A N 1
ATOM 856 C CA . ILE A 1 107 ? 4.253 20.045 -5.417 1.00 59.06 107 ILE A CA 1
ATOM 857 C C . ILE A 1 107 ? 4.193 19.497 -3.985 1.00 59.06 107 ILE A C 1
ATOM 859 O O . ILE A 1 107 ? 5.156 19.614 -3.238 1.00 59.06 107 ILE A O 1
ATOM 863 N N . PHE A 1 108 ? 3.076 18.871 -3.608 1.00 56.75 108 PHE A N 1
ATOM 864 C CA . PHE A 1 108 ? 2.784 18.488 -2.224 1.00 56.75 108 PHE A CA 1
ATOM 865 C C . PHE A 1 108 ? 3.044 17.012 -1.920 1.00 56.75 108 PHE A C 1
ATOM 867 O O . PHE A 1 108 ? 2.805 16.575 -0.798 1.00 56.75 108 PHE A O 1
ATOM 874 N N . THR A 1 109 ? 3.513 16.241 -2.900 1.00 60.78 109 THR A N 1
ATOM 875 C CA . THR A 1 109 ? 3.727 14.797 -2.773 1.00 60.78 109 THR A CA 1
ATOM 876 C C . THR A 1 109 ? 5.199 14.504 -2.462 1.00 60.78 109 THR A C 1
ATOM 878 O O . THR A 1 109 ? 6.051 14.642 -3.346 1.00 60.78 109 THR A O 1
ATOM 881 N N . PRO A 1 110 ? 5.554 14.147 -1.214 1.00 59.03 110 PRO A N 1
ATOM 882 C CA . PRO A 1 110 ? 6.949 14.104 -0.773 1.00 59.03 110 PRO A CA 1
ATOM 883 C C . PRO A 1 110 ? 7.733 12.900 -1.311 1.00 59.03 110 PRO A C 1
ATOM 885 O O . PRO A 1 110 ? 8.945 12.999 -1.449 1.00 59.03 110 PRO A O 1
ATOM 888 N N . THR A 1 111 ? 7.078 11.782 -1.641 1.00 68.38 111 THR A N 1
ATOM 889 C CA . THR A 1 111 ? 7.760 10.525 -2.017 1.00 68.38 111 THR A CA 1
ATOM 890 C C . THR A 1 111 ? 7.254 9.913 -3.316 1.00 68.38 111 THR A C 1
ATOM 892 O O . THR A 1 111 ? 8.058 9.411 -4.099 1.00 68.38 111 THR A O 1
ATOM 895 N N . GLY A 1 112 ? 5.957 10.001 -3.590 1.00 77.19 112 GLY A N 1
ATOM 896 C CA . GLY A 1 112 ? 5.332 9.502 -4.807 1.00 77.19 112 GLY A CA 1
ATOM 897 C C . GLY A 1 112 ? 3.901 10.010 -4.935 1.00 77.19 112 GLY A C 1
ATOM 898 O O . GLY A 1 112 ? 3.435 10.760 -4.076 1.00 77.19 112 GLY A O 1
ATOM 899 N N . MET A 1 113 ? 3.260 9.689 -6.055 1.00 82.62 113 MET A N 1
ATOM 900 C CA . MET A 1 113 ? 1.830 9.866 -6.252 1.00 82.62 113 MET A CA 1
ATOM 901 C C . MET A 1 113 ? 1.288 8.961 -7.361 1.00 82.62 113 MET A C 1
ATOM 903 O O . MET A 1 113 ? 1.915 8.802 -8.413 1.00 82.62 113 MET A O 1
ATOM 907 N N . TYR A 1 114 ? 0.059 8.493 -7.190 1.00 83.62 114 TYR A N 1
ATOM 908 C CA . TYR A 1 114 ? -0.775 7.982 -8.272 1.00 83.62 114 TYR A CA 1
ATOM 909 C C . TYR A 1 114 ? -1.692 9.077 -8.825 1.00 83.62 114 TYR A C 1
ATOM 911 O O . TYR A 1 114 ? -2.478 9.690 -8.097 1.00 83.62 114 TYR A O 1
ATOM 919 N N . TRP A 1 115 ? -1.611 9.342 -10.129 1.00 80.81 115 TRP A N 1
ATOM 920 C CA . TRP A 1 115 ? -2.367 10.419 -10.767 1.00 80.81 115 TRP A CA 1
ATOM 921 C C . TRP A 1 115 ? -2.761 10.061 -12.196 1.00 80.81 115 TRP A C 1
ATOM 923 O O . TRP A 1 115 ? -1.905 9.769 -13.025 1.00 80.81 115 TRP A O 1
ATOM 933 N N . PHE A 1 116 ? -4.066 10.096 -12.486 1.00 77.69 116 PHE A N 1
ATOM 934 C CA . PHE A 1 116 ? -4.635 9.789 -13.808 1.00 77.69 116 PHE A CA 1
ATOM 935 C C . PHE A 1 116 ? -4.109 8.495 -14.456 1.00 77.69 116 PHE A C 1
ATOM 937 O O . PHE A 1 116 ? -3.872 8.454 -15.660 1.00 77.69 116 PHE A O 1
ATOM 944 N N . GLY A 1 117 ? -3.955 7.430 -13.668 1.00 81.00 117 GLY A N 1
ATOM 945 C CA . GLY A 1 117 ? -3.491 6.135 -14.170 1.00 81.00 117 GLY A CA 1
ATOM 946 C C . GLY A 1 117 ? -1.978 5.950 -14.146 1.00 81.00 117 GLY A C 1
ATOM 947 O O . GLY A 1 117 ? -1.528 4.830 -14.336 1.00 81.00 117 GLY A O 1
ATOM 948 N N . THR A 1 118 ? -1.205 6.996 -13.850 1.00 83.50 118 THR A N 1
ATOM 949 C CA . THR A 1 118 ? 0.260 6.943 -13.824 1.00 83.50 118 THR A CA 1
ATOM 950 C C . THR A 1 118 ? 0.785 6.984 -12.392 1.00 83.50 118 THR A C 1
ATOM 952 O O . THR A 1 118 ? 0.325 7.782 -11.571 1.00 83.50 118 THR A O 1
ATOM 955 N N . ILE A 1 119 ? 1.770 6.136 -12.097 1.00 88.50 119 ILE A N 1
ATOM 956 C CA . ILE A 1 119 ? 2.528 6.154 -10.844 1.00 88.50 119 ILE A CA 1
ATOM 957 C C . ILE A 1 119 ? 3.786 6.993 -11.052 1.00 88.50 119 ILE A C 1
ATOM 959 O O . ILE A 1 119 ? 4.637 6.673 -11.884 1.00 88.50 119 ILE A O 1
ATOM 963 N N . TYR A 1 120 ? 3.934 8.038 -10.248 1.00 85.06 120 TYR A N 1
ATOM 964 C CA . TYR A 1 120 ? 5.136 8.856 -10.188 1.00 85.06 120 TYR A CA 1
ATOM 965 C C . TYR A 1 120 ? 5.817 8.648 -8.847 1.00 85.06 120 TYR A C 1
ATOM 967 O O . TYR A 1 120 ? 5.198 8.847 -7.809 1.00 85.06 120 TYR A O 1
ATOM 975 N N . VAL A 1 121 ? 7.100 8.308 -8.842 1.00 83.19 121 VAL A N 1
ATOM 976 C CA . VAL A 1 121 ? 7.869 8.166 -7.599 1.00 83.19 121 VAL A CA 1
ATOM 977 C C . VAL A 1 121 ? 9.107 9.047 -7.670 1.00 83.19 121 VAL A C 1
ATOM 979 O O . VAL A 1 121 ? 9.775 9.117 -8.702 1.00 83.19 121 VAL A O 1
ATOM 982 N N . ARG A 1 122 ? 9.407 9.773 -6.592 1.00 77.56 122 ARG A N 1
ATOM 983 C CA . ARG A 1 122 ? 10.613 10.605 -6.518 1.00 77.56 122 ARG A CA 1
ATOM 984 C C . ARG A 1 122 ? 11.859 9.724 -6.452 1.00 77.56 122 ARG A C 1
ATOM 986 O O . ARG A 1 122 ? 11.798 8.582 -6.004 1.00 77.56 122 ARG A O 1
ATOM 993 N N . THR A 1 123 ? 13.001 10.239 -6.889 1.00 74.19 123 THR A N 1
ATOM 994 C CA . THR A 1 123 ? 14.244 9.458 -6.970 1.00 74.19 123 THR A CA 1
ATOM 995 C C . THR A 1 123 ? 14.658 8.937 -5.591 1.00 74.19 123 THR A C 1
ATOM 997 O O . THR A 1 123 ? 14.941 7.747 -5.451 1.00 74.19 123 THR A O 1
ATOM 1000 N N . GLU A 1 124 ? 14.586 9.764 -4.548 1.00 67.81 124 GLU A N 1
ATOM 1001 C CA . GLU A 1 124 ? 14.844 9.357 -3.158 1.00 67.81 124 GLU A CA 1
ATOM 1002 C C . GLU A 1 124 ? 13.814 8.343 -2.626 1.00 67.81 124 GLU A C 1
ATOM 1004 O O . GLU A 1 124 ? 14.145 7.493 -1.788 1.00 67.81 124 GLU A O 1
ATOM 1009 N N . GLY A 1 125 ? 12.586 8.409 -3.148 1.00 60.78 125 GLY A N 1
ATOM 1010 C CA . GLY A 1 125 ? 11.437 7.579 -2.789 1.00 60.78 125 GLY A CA 1
ATOM 1011 C C . GLY A 1 125 ? 11.255 6.319 -3.637 1.00 60.78 125 GLY A C 1
ATOM 1012 O O . GLY A 1 125 ? 10.289 5.603 -3.411 1.00 60.78 125 GLY A O 1
ATOM 1013 N N . SER A 1 126 ? 12.151 6.015 -4.583 1.00 68.50 126 SER A N 1
ATOM 1014 C CA . SER A 1 126 ? 12.056 4.864 -5.506 1.00 68.50 126 SER A CA 1
ATOM 1015 C C . SER A 1 126 ? 12.327 3.515 -4.822 1.00 68.50 126 SER A C 1
ATOM 1017 O O . SER A 1 126 ? 13.294 2.807 -5.096 1.00 68.50 126 SER A O 1
ATOM 1019 N N . THR A 1 127 ? 11.468 3.171 -3.865 1.00 73.88 127 THR A N 1
ATOM 1020 C CA . THR A 1 127 ? 11.524 1.951 -3.054 1.00 73.88 127 THR A CA 1
ATOM 1021 C C . THR A 1 127 ? 10.340 1.052 -3.372 1.00 73.88 127 THR A C 1
ATOM 1023 O O . THR A 1 127 ? 9.281 1.554 -3.743 1.00 73.88 127 THR A O 1
ATOM 1026 N N . PHE A 1 128 ? 10.481 -0.264 -3.188 1.00 77.62 128 PHE A N 1
ATOM 1027 C CA . PHE A 1 128 ? 9.350 -1.182 -3.366 1.00 77.62 128 PHE A CA 1
ATOM 1028 C C . PHE A 1 128 ? 8.144 -0.821 -2.493 1.00 77.62 128 PHE A C 1
ATOM 1030 O O . PHE A 1 128 ? 7.058 -0.723 -3.055 1.00 77.62 128 PHE A O 1
ATOM 1037 N N . PRO A 1 129 ? 8.298 -0.499 -1.191 1.00 77.19 129 PRO A N 1
ATOM 1038 C CA . PRO A 1 129 ? 7.179 -0.015 -0.384 1.00 77.19 129 PRO A CA 1
ATOM 1039 C C . PRO A 1 129 ? 6.500 1.225 -0.964 1.00 77.19 129 PRO A C 1
ATOM 1041 O O . PRO A 1 129 ? 5.281 1.272 -1.053 1.00 77.19 129 PRO A O 1
ATOM 1044 N N . SER A 1 130 ? 7.268 2.219 -1.414 1.00 78.38 130 SER A N 1
ATOM 1045 C CA . SER A 1 130 ? 6.688 3.428 -2.008 1.00 78.38 130 SER A CA 1
ATOM 1046 C C . SER A 1 130 ? 5.970 3.130 -3.322 1.00 78.38 130 SER A C 1
ATOM 1048 O O . SER A 1 130 ? 4.879 3.635 -3.542 1.00 78.38 130 SER A O 1
ATOM 1050 N N . ILE A 1 131 ? 6.536 2.277 -4.177 1.00 85.50 131 ILE A N 1
ATOM 1051 C CA . ILE A 1 131 ? 5.894 1.874 -5.433 1.00 85.50 131 ILE A CA 1
ATOM 1052 C C . ILE A 1 131 ? 4.617 1.076 -5.153 1.00 85.50 131 ILE A C 1
ATOM 1054 O O . ILE A 1 131 ? 3.603 1.336 -5.792 1.00 85.50 131 ILE A O 1
ATOM 1058 N N . ALA A 1 132 ? 4.635 0.153 -4.188 1.00 88.94 132 ALA A N 1
ATOM 1059 C CA . ALA A 1 132 ? 3.444 -0.578 -3.767 1.00 88.94 132 ALA A CA 1
ATOM 1060 C C . ALA A 1 132 ? 2.384 0.353 -3.182 1.00 88.94 132 ALA A C 1
ATOM 1062 O O . ALA A 1 132 ? 1.222 0.223 -3.540 1.00 88.94 132 ALA A O 1
ATOM 1063 N N . HIS A 1 133 ? 2.769 1.309 -2.335 1.00 90.06 133 HIS A N 1
ATOM 1064 C CA . HIS A 1 133 ? 1.855 2.312 -1.796 1.00 90.06 133 HIS A CA 1
ATOM 1065 C C . HIS A 1 133 ? 1.147 3.059 -2.936 1.00 90.06 133 HIS A C 1
ATOM 1067 O O . HIS A 1 133 ? -0.079 3.020 -3.025 1.00 90.06 133 HIS A O 1
ATOM 1073 N N . GLU A 1 134 ? 1.901 3.636 -3.878 1.00 88.81 134 GLU A N 1
ATOM 1074 C CA . GLU A 1 134 ? 1.291 4.351 -5.005 1.00 88.81 134 GLU A CA 1
ATOM 1075 C C . GLU A 1 134 ? 0.451 3.433 -5.900 1.00 88.81 134 GLU A C 1
ATOM 1077 O O . GLU A 1 134 ? -0.633 3.810 -6.344 1.00 88.81 134 GLU A O 1
ATOM 1082 N N . PHE A 1 135 ? 0.901 2.198 -6.134 1.00 91.81 135 PHE A N 1
ATOM 1083 C CA . PHE A 1 135 ? 0.120 1.200 -6.860 1.00 91.81 135 PHE A CA 1
ATOM 1084 C C . PHE A 1 135 ? -1.186 0.859 -6.136 1.00 91.81 135 PHE A C 1
ATOM 1086 O O . PHE A 1 135 ? -2.209 0.640 -6.780 1.00 91.81 135 PHE A O 1
ATOM 1093 N N . GLY A 1 136 ? -1.194 0.856 -4.804 1.00 92.25 136 GLY A N 1
ATOM 1094 C CA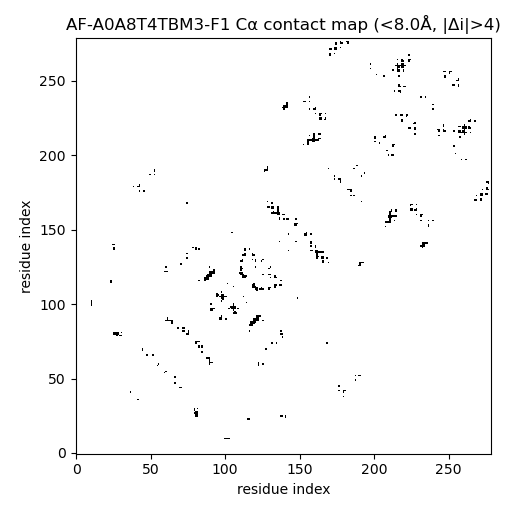 . GLY A 1 136 ? -2.380 0.580 -4.002 1.00 92.25 136 GLY A CA 1
ATOM 1095 C C . GLY A 1 136 ? -3.537 1.528 -4.317 1.00 92.25 136 GLY A C 1
ATOM 1096 O O . GLY A 1 136 ? -4.686 1.086 -4.355 1.00 92.25 136 GLY A O 1
ATOM 1097 N N . HIS A 1 137 ? -3.264 2.787 -4.674 1.00 90.38 137 HIS A N 1
ATOM 1098 C CA . HIS A 1 137 ? -4.297 3.705 -5.162 1.00 90.38 137 HIS A CA 1
ATOM 1099 C C . HIS A 1 137 ? -4.954 3.248 -6.474 1.00 90.38 137 HIS A C 1
ATOM 1101 O O . HIS A 1 137 ? -6.138 3.508 -6.678 1.00 90.38 137 HIS A O 1
ATOM 1107 N N . ALA A 1 138 ? -4.238 2.535 -7.349 1.00 89.50 138 ALA A N 1
ATOM 1108 C CA . ALA A 1 138 ? -4.808 1.973 -8.577 1.00 89.50 138 ALA A CA 1
ATOM 1109 C C . ALA A 1 138 ? -5.805 0.830 -8.303 1.00 89.50 138 ALA A C 1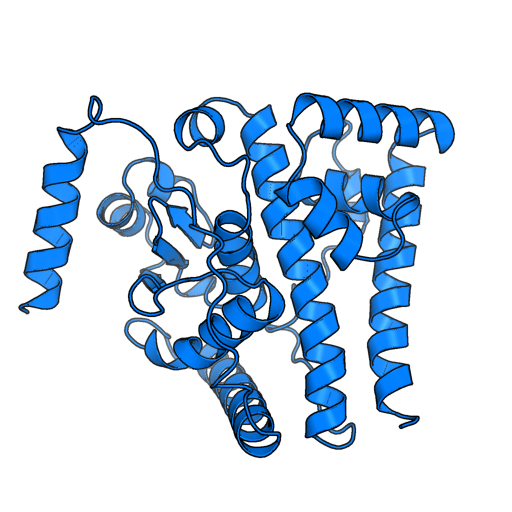
ATOM 1111 O O . ALA A 1 138 ? -6.634 0.521 -9.158 1.00 89.50 138 ALA A O 1
ATOM 1112 N N . THR A 1 139 ? -5.744 0.223 -7.113 1.00 91.69 139 THR A N 1
ATOM 1113 C CA . THR A 1 139 ? -6.652 -0.856 -6.684 1.00 91.69 139 THR A CA 1
ATOM 1114 C C . THR A 1 139 ? -7.955 -0.341 -6.057 1.00 91.69 139 THR A C 1
ATOM 1116 O O . THR A 1 139 ? -8.868 -1.119 -5.784 1.00 91.69 139 THR A O 1
ATOM 1119 N N . ASP A 1 140 ? -8.054 0.968 -5.809 1.00 91.75 140 ASP A N 1
ATOM 1120 C CA . ASP A 1 140 ? -9.163 1.590 -5.091 1.00 91.75 140 ASP A CA 1
ATOM 1121 C C . ASP A 1 140 ? -10.370 1.856 -6.011 1.00 91.75 140 ASP A C 1
ATOM 1123 O O . ASP A 1 140 ? -10.401 2.815 -6.789 1.00 91.75 140 ASP A O 1
ATOM 1127 N N . ASN A 1 141 ? -11.422 1.044 -5.874 1.00 86.31 141 ASN A N 1
ATOM 1128 C CA . ASN A 1 141 ? -12.658 1.190 -6.651 1.00 86.31 141 ASN A CA 1
ATOM 1129 C C . ASN A 1 141 ? -13.501 2.410 -6.236 1.00 86.31 141 ASN A C 1
ATOM 1131 O O . ASN A 1 141 ? -14.472 2.747 -6.920 1.00 86.31 141 ASN A O 1
ATOM 1135 N N . GLN A 1 142 ? -13.149 3.064 -5.126 1.00 86.38 142 GLN A N 1
ATOM 1136 C CA . GLN A 1 142 ? -13.808 4.247 -4.570 1.00 86.38 142 GLN A CA 1
ATOM 1137 C C . GLN A 1 142 ? -12.979 5.524 -4.785 1.00 86.38 142 GLN A C 1
ATOM 1139 O O . GLN A 1 142 ? -13.303 6.584 -4.231 1.00 86.38 142 GLN A O 1
ATOM 1144 N N . LEU A 1 143 ? -11.883 5.459 -5.549 1.00 83.12 143 LEU A N 1
ATOM 1145 C CA . LEU A 1 143 ? -11.045 6.623 -5.806 1.00 83.12 143 LEU A CA 1
ATOM 1146 C C . LEU A 1 143 ? -11.739 7.600 -6.764 1.00 83.12 143 LEU A C 1
ATOM 1148 O O . LEU A 1 143 ? -11.891 7.350 -7.959 1.00 83.12 143 LEU A O 1
ATOM 1152 N N . GLY A 1 144 ? -12.118 8.761 -6.232 1.00 78.50 144 GLY A N 1
ATOM 1153 C CA . GLY A 1 144 ? -12.521 9.929 -7.009 1.00 78.50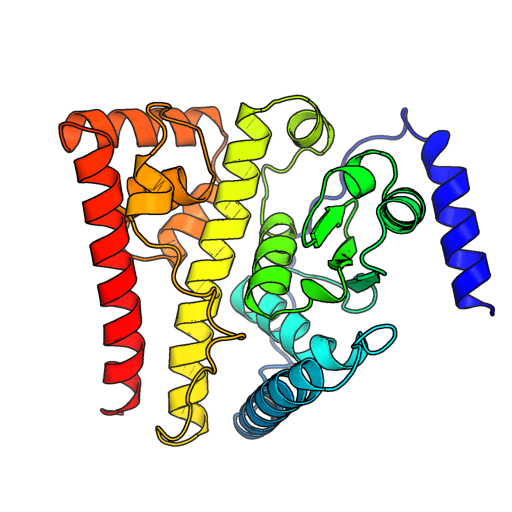 144 GLY A CA 1
ATOM 1154 C C . GLY A 1 144 ? -11.446 11.008 -6.923 1.00 78.50 144 GLY A C 1
ATOM 1155 O O . GLY A 1 144 ? -11.172 11.498 -5.834 1.00 78.50 144 GLY A O 1
ATOM 1156 N N . TYR A 1 145 ? -10.850 11.421 -8.049 1.00 73.38 145 TYR A N 1
ATOM 1157 C CA . TYR A 1 145 ? -9.749 12.403 -8.039 1.00 73.38 145 TYR A CA 1
ATOM 1158 C C . TYR A 1 145 ? -10.140 13.769 -7.456 1.00 73.38 145 TYR A C 1
ATOM 1160 O O . TYR A 1 145 ? -9.316 14.424 -6.822 1.00 73.38 145 TYR A O 1
ATOM 1168 N N . LEU A 1 146 ? -11.390 14.204 -7.654 1.00 73.06 146 LEU A N 1
ATOM 1169 C CA . LEU A 1 146 ? -11.885 15.454 -7.072 1.00 73.06 146 LEU A CA 1
ATOM 1170 C C . LEU A 1 146 ? -12.023 15.335 -5.552 1.00 73.06 146 LEU A C 1
ATOM 1172 O O . LEU A 1 146 ? -11.526 16.193 -4.825 1.00 73.06 146 LEU A O 1
ATOM 1176 N N . ASP A 1 147 ? -12.629 14.252 -5.070 1.00 76.38 147 ASP A N 1
ATOM 1177 C CA . ASP A 1 147 ? -12.786 14.019 -3.635 1.00 76.38 147 ASP A CA 1
ATOM 1178 C C . ASP A 1 147 ? -11.420 13.832 -2.965 1.00 76.38 147 ASP A C 1
ATOM 1180 O O . ASP A 1 147 ? -11.153 14.423 -1.925 1.00 76.38 147 ASP A O 1
ATOM 1184 N N . TYR A 1 148 ? -10.499 13.115 -3.608 1.00 73.25 148 TYR A N 1
ATOM 1185 C CA . TYR A 1 148 ? -9.117 12.965 -3.153 1.00 73.25 148 TYR A CA 1
ATOM 1186 C C . TYR A 1 148 ? -8.384 14.312 -3.015 1.00 73.25 148 TYR A C 1
ATOM 1188 O O . TYR A 1 148 ? -7.668 14.536 -2.038 1.00 73.25 148 TYR A O 1
ATOM 1196 N N . ALA A 1 149 ? -8.587 15.237 -3.960 1.00 69.75 149 ALA A N 1
ATOM 1197 C CA . ALA A 1 149 ? -7.936 16.546 -3.947 1.00 69.75 149 ALA A CA 1
ATOM 1198 C C . ALA A 1 149 ? -8.538 17.524 -2.920 1.00 69.75 149 ALA A C 1
ATOM 1200 O O . ALA A 1 149 ? -7.811 18.352 -2.369 1.00 69.75 149 ALA A O 1
ATOM 1201 N N . PHE A 1 150 ? -9.851 17.460 -2.670 1.00 73.75 150 PHE A N 1
ATOM 1202 C CA . PHE A 1 150 ? -10.568 18.496 -1.913 1.00 73.75 150 PHE A CA 1
ATOM 1203 C C . PHE A 1 150 ? -11.167 18.029 -0.578 1.00 73.75 150 PHE A C 1
ATOM 1205 O O . PHE A 1 150 ? -11.517 18.870 0.252 1.00 73.75 150 PHE A O 1
ATOM 1212 N N . SER A 1 151 ? -11.260 16.723 -0.327 1.00 80.62 151 SER A N 1
ATOM 1213 C CA . SER A 1 151 ? -11.781 16.153 0.917 1.00 80.62 151 SER A CA 1
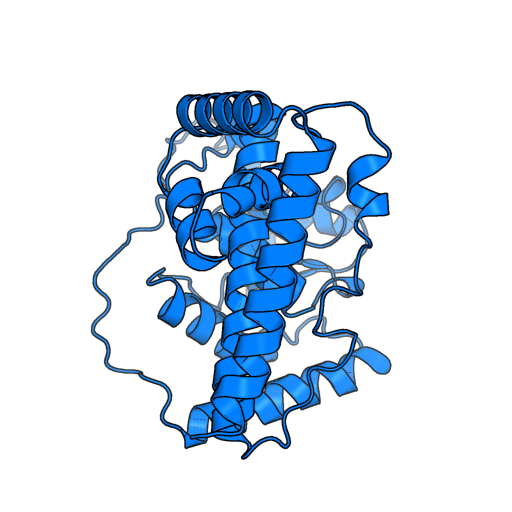ATOM 1214 C C . SER A 1 151 ? -10.663 15.480 1.704 1.00 80.62 151 SER A C 1
ATOM 1216 O O . SER A 1 151 ? -10.172 14.411 1.346 1.00 80.62 151 SER A O 1
ATOM 1218 N N . SER A 1 152 ? -10.295 16.069 2.847 1.00 78.94 152 SER A N 1
ATOM 1219 C CA . SER A 1 152 ? -9.332 15.458 3.776 1.00 78.94 152 SER A CA 1
ATOM 1220 C C . SER A 1 152 ? -9.747 14.048 4.188 1.00 78.94 152 SER A C 1
ATOM 1222 O O . SER A 1 152 ? -8.893 13.190 4.379 1.00 78.94 152 SER A O 1
ATOM 1224 N N . ARG A 1 153 ? -11.055 13.809 4.311 1.00 82.56 153 ARG A N 1
ATOM 1225 C CA . ARG A 1 153 ? -11.622 12.518 4.689 1.00 82.56 153 ARG A CA 1
ATOM 1226 C C . ARG A 1 153 ? -11.425 11.486 3.578 1.00 8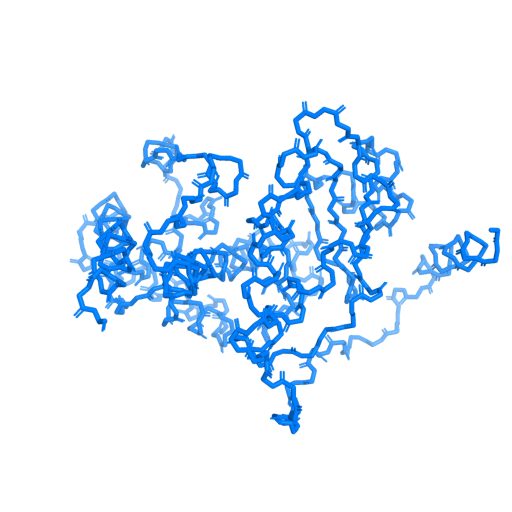2.56 153 ARG A C 1
ATOM 1228 O O . ARG A 1 153 ? -10.843 10.432 3.810 1.00 82.56 153 ARG A O 1
ATOM 1235 N N . SER A 1 154 ? -11.820 11.824 2.358 1.00 84.12 154 SER A N 1
ATOM 1236 C CA . SER A 1 154 ? -11.686 10.923 1.212 1.00 84.12 154 SER A CA 1
ATOM 1237 C C . SER A 1 154 ? -10.216 10.640 0.901 1.00 84.12 154 SER A C 1
ATOM 1239 O O . SER A 1 154 ? -9.863 9.499 0.608 1.00 84.12 154 SER A O 1
ATOM 1241 N N . ARG A 1 155 ? -9.343 11.642 1.080 1.00 83.94 155 ARG A N 1
ATOM 1242 C CA . ARG A 1 155 ? -7.888 11.482 1.016 1.00 83.94 155 ARG A CA 1
ATOM 1243 C C . ARG A 1 155 ? -7.371 10.481 2.044 1.00 83.94 155 ARG A C 1
ATOM 1245 O O . ARG A 1 155 ? -6.731 9.520 1.658 1.00 83.94 155 ARG A O 1
ATOM 1252 N N . VAL A 1 156 ? -7.687 10.643 3.331 1.00 83.69 156 VAL A N 1
ATOM 1253 C CA . VAL A 1 156 ? -7.211 9.720 4.384 1.00 83.69 156 VAL A CA 1
ATOM 1254 C C . VAL A 1 156 ? -7.682 8.281 4.146 1.00 83.69 156 VAL A C 1
ATOM 1256 O O . VAL A 1 156 ? -6.941 7.342 4.431 1.00 83.69 156 VAL A O 1
ATOM 1259 N N . ARG A 1 157 ? -8.886 8.081 3.601 1.00 89.88 157 ARG A N 1
ATOM 1260 C CA . ARG A 1 157 ? -9.358 6.745 3.212 1.00 89.88 157 ARG A CA 1
ATOM 1261 C C . ARG A 1 157 ? -8.590 6.186 2.013 1.00 89.88 157 ARG A C 1
ATOM 1263 O O . ARG A 1 157 ? -8.199 5.027 2.068 1.00 89.88 157 ARG A O 1
ATOM 1270 N N . ALA A 1 158 ? -8.366 6.973 0.962 1.00 88.94 158 ALA A N 1
ATOM 1271 C CA . ALA A 1 158 ? -7.578 6.538 -0.196 1.00 88.94 158 ALA A CA 1
ATOM 1272 C C . ALA A 1 158 ? -6.130 6.190 0.198 1.00 88.94 158 ALA A C 1
ATOM 1274 O O . ALA A 1 158 ? -5.601 5.167 -0.226 1.00 88.94 158 ALA A O 1
ATOM 1275 N N . GLU A 1 159 ? -5.527 6.989 1.081 1.00 87.38 159 GLU A N 1
ATOM 1276 C CA . GLU A 1 159 ? -4.244 6.691 1.728 1.00 87.38 159 GLU A CA 1
ATOM 1277 C C . GLU A 1 159 ? -4.313 5.372 2.503 1.00 87.38 159 GLU A C 1
ATOM 1279 O O . GLU A 1 159 ? -3.419 4.547 2.398 1.00 87.38 159 GLU A O 1
ATOM 1284 N N . ALA A 1 160 ? -5.396 5.098 3.238 1.00 91.00 160 ALA A N 1
ATOM 1285 C CA . ALA A 1 160 ? -5.542 3.819 3.936 1.00 91.00 160 ALA A CA 1
ATOM 1286 C C . ALA A 1 160 ? -5.546 2.613 2.979 1.00 91.00 160 ALA A C 1
ATOM 1288 O O . ALA A 1 160 ? -5.009 1.568 3.343 1.00 91.00 160 ALA A O 1
ATOM 1289 N N . VAL A 1 161 ? -6.114 2.740 1.772 1.00 94.12 161 VAL A N 1
ATOM 1290 C CA . VAL A 1 161 ? -6.056 1.678 0.748 1.00 94.12 161 VAL A CA 1
ATOM 1291 C C . VAL A 1 161 ? -4.609 1.423 0.326 1.00 94.12 161 VAL A C 1
ATOM 1293 O O . VAL A 1 161 ? -4.167 0.274 0.351 1.00 94.12 161 VAL A O 1
ATOM 1296 N N . ALA A 1 162 ? -3.869 2.487 -0.001 1.00 91.06 162 ALA A N 1
ATOM 1297 C CA . ALA A 1 162 ? -2.456 2.421 -0.374 1.00 91.06 162 ALA A CA 1
ATOM 1298 C C . ALA A 1 162 ? -1.588 1.809 0.733 1.00 91.06 162 ALA A C 1
ATOM 1300 O O . ALA A 1 162 ? -0.829 0.869 0.495 1.00 91.06 162 ALA A O 1
ATOM 1301 N N . GLU A 1 163 ? -1.777 2.268 1.969 1.00 89.56 163 GLU A N 1
ATOM 1302 C CA . GLU A 1 163 ? -1.062 1.773 3.142 1.00 89.56 163 GLU A CA 1
ATOM 1303 C C . GLU A 1 163 ? -1.376 0.295 3.419 1.00 89.56 163 GLU A C 1
ATOM 1305 O O . GLU A 1 163 ? -0.472 -0.467 3.754 1.00 89.56 163 GLU A O 1
ATOM 1310 N N . ALA A 1 164 ? -2.636 -0.139 3.291 1.00 92.69 164 ALA A N 1
ATOM 1311 C CA . ALA A 1 164 ? -3.013 -1.539 3.495 1.00 92.69 164 ALA A CA 1
ATOM 1312 C C . ALA A 1 164 ? -2.427 -2.452 2.413 1.00 92.69 164 ALA A C 1
ATOM 1314 O O . ALA A 1 164 ? -1.925 -3.533 2.729 1.00 92.69 164 ALA A O 1
ATOM 1315 N N . PHE A 1 165 ? -2.461 -2.006 1.155 1.00 94.31 165 PHE A N 1
ATOM 1316 C CA . PHE A 1 165 ? -1.881 -2.746 0.043 1.00 94.31 165 PHE A CA 1
ATOM 1317 C C . PHE A 1 165 ? -0.364 -2.889 0.207 1.00 94.31 165 PHE A C 1
ATOM 1319 O O . PHE A 1 165 ? 0.156 -3.997 0.110 1.00 94.31 165 PHE A O 1
ATOM 1326 N N . GLU A 1 166 ? 0.343 -1.811 0.560 1.00 90.62 166 GLU A N 1
ATOM 1327 C CA . GLU A 1 166 ? 1.776 -1.855 0.869 1.00 90.62 166 GLU A CA 1
ATOM 1328 C C . GLU A 1 166 ? 2.094 -2.908 1.945 1.00 90.62 166 GLU A C 1
ATOM 1330 O O . GLU A 1 166 ? 2.961 -3.759 1.725 1.00 90.62 166 GLU A O 1
ATOM 1335 N N . LEU A 1 167 ? 1.382 -2.902 3.084 1.00 88.00 167 LEU A N 1
ATOM 1336 C CA . LEU A 1 167 ? 1.603 -3.892 4.149 1.00 88.00 167 LEU A CA 1
ATOM 1337 C C . LEU A 1 167 ? 1.384 -5.320 3.637 1.00 88.00 167 LEU A C 1
ATOM 1339 O O . LEU A 1 167 ? 2.224 -6.186 3.881 1.00 88.00 167 LEU A O 1
ATOM 1343 N N . TYR A 1 168 ? 0.299 -5.554 2.897 1.00 91.62 168 TYR A N 1
ATOM 1344 C CA . TYR A 1 168 ? 0.003 -6.856 2.303 1.00 91.62 168 TYR A CA 1
ATOM 1345 C C . TYR A 1 168 ? 1.117 -7.321 1.356 1.00 91.62 168 TYR A C 1
ATOM 1347 O O . TYR A 1 168 ? 1.618 -8.440 1.482 1.00 91.62 168 TYR A O 1
ATOM 1355 N N . THR A 1 169 ? 1.570 -6.455 0.448 1.00 88.50 169 THR A N 1
ATOM 1356 C CA . THR A 1 169 ? 2.639 -6.801 -0.499 1.00 88.50 169 THR A CA 1
ATOM 1357 C C . THR A 1 169 ? 3.959 -7.109 0.205 1.00 88.50 169 THR A C 1
ATOM 1359 O O . THR A 1 169 ? 4.682 -8.006 -0.219 1.00 88.50 169 THR A O 1
ATOM 1362 N N . ASN A 1 170 ? 4.257 -6.454 1.328 1.00 83.75 170 ASN A N 1
ATOM 1363 C CA . ASN A 1 170 ? 5.440 -6.754 2.131 1.00 83.75 170 ASN A CA 1
ATOM 1364 C C . ASN A 1 170 ? 5.381 -8.178 2.715 1.00 83.75 170 ASN A C 1
ATOM 1366 O O . ASN A 1 170 ? 6.342 -8.939 2.593 1.00 83.75 170 ASN A O 1
ATOM 1370 N N . ILE A 1 171 ? 4.229 -8.580 3.270 1.00 85.06 171 ILE A N 1
ATOM 1371 C CA . ILE A 1 171 ? 3.999 -9.956 3.743 1.00 85.06 171 ILE A CA 1
ATOM 1372 C C . ILE A 1 171 ? 4.192 -10.960 2.605 1.00 85.06 171 ILE A C 1
ATOM 1374 O O . ILE A 1 171 ? 4.909 -11.949 2.765 1.00 85.06 171 ILE A O 1
ATOM 1378 N N . ARG A 1 172 ? 3.601 -10.693 1.436 1.00 85.69 172 ARG A N 1
ATOM 1379 C CA . ARG A 1 172 ? 3.721 -11.568 0.260 1.00 85.69 172 ARG A CA 1
ATOM 1380 C C . ARG A 1 172 ? 5.156 -11.697 -0.231 1.00 85.69 172 ARG A C 1
ATOM 1382 O O . ARG A 1 172 ? 5.595 -12.810 -0.506 1.00 85.69 172 ARG A O 1
ATOM 1389 N N . LEU A 1 173 ? 5.899 -10.595 -0.272 1.00 79.88 173 LEU A N 1
ATOM 1390 C CA . LEU A 1 173 ? 7.297 -10.589 -0.691 1.00 79.88 173 LEU A CA 1
ATOM 1391 C C . LEU A 1 173 ? 8.173 -11.426 0.252 1.00 79.88 173 LEU A C 1
ATOM 1393 O O . LEU A 1 173 ? 9.030 -12.167 -0.221 1.00 79.88 173 LEU A O 1
ATOM 1397 N N . ILE A 1 174 ? 7.927 -11.368 1.568 1.00 77.69 174 ILE A N 1
ATOM 1398 C CA . ILE A 1 174 ? 8.587 -12.242 2.557 1.00 77.69 174 ILE A CA 1
ATOM 1399 C C . ILE A 1 174 ? 8.280 -13.712 2.261 1.00 77.69 174 ILE A C 1
ATOM 1401 O O . ILE A 1 174 ? 9.205 -14.510 2.119 1.00 77.69 174 ILE A O 1
ATOM 1405 N N . GLN A 1 175 ? 6.995 -14.059 2.151 1.00 78.00 175 GLN A N 1
ATOM 1406 C CA . GLN A 1 175 ? 6.552 -15.444 1.965 1.00 78.00 175 GLN A CA 1
ATOM 1407 C C . GLN A 1 175 ? 7.107 -16.058 0.680 1.00 78.00 175 GLN A C 1
ATOM 1409 O O . GLN A 1 175 ? 7.568 -17.198 0.675 1.00 78.00 175 GLN A O 1
ATOM 1414 N N . GLU A 1 176 ? 7.023 -15.325 -0.426 1.00 77.62 176 GLU A N 1
ATOM 1415 C CA . GLU A 1 176 ? 7.428 -15.823 -1.737 1.00 77.62 176 GLU A CA 1
ATOM 1416 C C . GLU A 1 176 ? 8.951 -15.801 -1.895 1.00 77.62 176 GLU A C 1
ATOM 1418 O O . GLU A 1 176 ? 9.524 -16.783 -2.364 1.00 77.62 176 GLU A O 1
ATOM 1423 N N . GLY A 1 177 ? 9.628 -14.747 -1.426 1.00 71.19 177 GLY A N 1
ATOM 1424 C CA . GLY A 1 177 ? 11.089 -14.653 -1.460 1.00 71.19 177 GLY A CA 1
ATOM 1425 C C . GLY A 1 177 ? 11.769 -15.754 -0.648 1.00 71.19 177 GLY A C 1
ATOM 1426 O O . GLY A 1 177 ? 12.709 -16.389 -1.129 1.00 71.19 177 GLY A O 1
ATOM 1427 N N . ALA A 1 178 ? 11.264 -16.048 0.551 1.00 70.06 178 ALA A N 1
ATOM 1428 C CA . ALA A 1 178 ? 11.830 -17.098 1.391 1.00 70.06 178 ALA A CA 1
ATOM 1429 C C . ALA A 1 178 ? 11.626 -18.509 0.808 1.00 70.06 178 ALA A C 1
ATOM 1431 O O . ALA A 1 178 ? 12.534 -19.336 0.907 1.00 70.06 178 ALA A O 1
ATOM 1432 N N . LYS A 1 179 ? 10.497 -18.761 0.127 1.00 71.31 179 LYS A N 1
ATOM 1433 C CA . LYS A 1 179 ? 10.260 -20.009 -0.625 1.00 71.31 179 LYS A CA 1
ATOM 1434 C C . LYS A 1 179 ? 11.196 -20.158 -1.821 1.00 71.31 179 LYS A C 1
ATOM 1436 O O . LYS A 1 179 ? 11.702 -21.245 -2.072 1.00 71.31 179 LYS A O 1
ATOM 1441 N N . ALA A 1 180 ? 11.402 -19.078 -2.567 1.00 69.56 180 ALA A N 1
ATOM 1442 C CA . ALA A 1 180 ? 12.187 -19.100 -3.795 1.00 69.56 180 ALA A CA 1
ATOM 1443 C C . ALA A 1 180 ? 13.693 -19.275 -3.542 1.00 69.56 180 ALA A C 1
ATOM 1445 O O . ALA A 1 180 ? 14.374 -19.919 -4.334 1.00 69.56 180 ALA A O 1
ATOM 1446 N N . LEU A 1 181 ? 14.203 -18.731 -2.432 1.00 66.50 181 LEU A N 1
ATOM 1447 C CA . LEU A 1 181 ? 15.631 -18.730 -2.091 1.00 66.50 181 LEU A CA 1
ATOM 1448 C C . LEU A 1 181 ? 15.997 -19.658 -0.921 1.00 66.50 181 LEU A C 1
ATOM 1450 O O . LEU A 1 181 ? 17.012 -19.431 -0.266 1.00 66.50 181 LEU A O 1
ATOM 1454 N N . GLU A 1 182 ? 15.179 -20.672 -0.622 1.00 66.81 182 GLU A N 1
ATOM 1455 C CA . GLU A 1 182 ? 15.446 -21.671 0.431 1.00 66.81 182 GLU A CA 1
ATOM 1456 C C . GLU A 1 182 ? 15.883 -21.040 1.775 1.00 66.81 182 GLU A C 1
ATOM 1458 O O . GLU A 1 182 ? 16.870 -21.451 2.388 1.00 66.81 182 GLU A O 1
ATOM 1463 N N . ASN A 1 183 ? 15.161 -20.013 2.241 1.00 58.69 183 ASN A N 1
ATOM 1464 C CA . ASN A 1 183 ? 15.441 -19.261 3.479 1.00 58.69 183 ASN A CA 1
ATOM 1465 C C . ASN A 1 183 ? 16.710 -18.383 3.489 1.00 58.69 183 ASN A C 1
ATOM 1467 O O . ASN A 1 183 ? 17.099 -17.888 4.545 1.00 58.69 183 ASN A O 1
ATOM 1471 N N . GLN A 1 184 ? 17.330 -18.121 2.335 1.00 56.88 184 GLN A N 1
ATOM 1472 C CA . GLN A 1 184 ? 18.428 -17.143 2.209 1.00 56.88 184 GLN A CA 1
ATOM 1473 C C . GLN A 1 184 ? 17.935 -15.715 1.926 1.00 56.88 184 GLN A C 1
ATOM 1475 O O . GLN A 1 184 ? 18.734 -14.788 1.790 1.00 56.88 184 GLN A O 1
ATOM 1480 N N . PHE A 1 185 ? 16.619 -15.527 1.810 1.00 59.81 185 PHE A N 1
ATOM 1481 C CA . PHE A 1 185 ? 16.037 -14.228 1.520 1.00 59.81 185 PHE A CA 1
ATOM 1482 C C . PHE A 1 185 ? 15.999 -13.341 2.766 1.00 59.81 185 PHE A C 1
ATOM 1484 O O . PHE A 1 185 ? 15.206 -13.556 3.682 1.00 59.81 185 PHE A O 1
ATOM 1491 N N . GLU A 1 186 ? 16.816 -12.291 2.765 1.00 56.41 186 GLU A N 1
ATOM 1492 C CA . GLU A 1 186 ? 16.715 -11.196 3.724 1.00 56.41 186 GLU A CA 1
ATOM 1493 C C . GLU A 1 186 ? 16.224 -9.931 3.019 1.00 56.41 186 GLU A C 1
ATOM 1495 O O . GLU A 1 186 ? 16.897 -9.380 2.148 1.00 56.41 186 GLU A O 1
ATOM 1500 N N . LEU A 1 187 ? 15.062 -9.415 3.434 1.00 52.03 187 LEU A N 1
ATOM 1501 C CA . LEU A 1 187 ? 14.662 -8.065 3.047 1.00 52.03 187 LEU A CA 1
ATOM 1502 C C . LEU A 1 187 ? 15.590 -7.050 3.715 1.00 52.03 187 LEU A C 1
ATOM 1504 O O . LEU A 1 187 ? 15.604 -6.890 4.939 1.00 52.03 187 LEU A O 1
ATOM 1508 N N . VAL A 1 188 ? 16.347 -6.326 2.897 1.00 46.62 188 VAL A N 1
ATOM 1509 C CA . VAL A 1 188 ? 17.234 -5.261 3.363 1.00 46.62 188 VAL A CA 1
ATOM 1510 C C . VAL A 1 188 ? 16.394 -4.098 3.917 1.00 46.62 188 VAL A C 1
ATOM 1512 O O . VAL A 1 188 ? 15.338 -3.767 3.379 1.00 46.62 188 VAL A O 1
ATOM 1515 N N . LYS A 1 189 ? 16.866 -3.426 4.978 1.00 39.38 189 LYS A N 1
ATOM 1516 C CA . LYS A 1 189 ? 16.189 -2.276 5.626 1.00 39.38 189 LYS A CA 1
ATOM 1517 C C . LYS A 1 189 ? 15.609 -1.188 4.694 1.00 39.38 189 LYS A C 1
ATOM 1519 O O . LYS A 1 189 ? 14.653 -0.570 5.129 1.00 39.38 189 LYS A O 1
ATOM 1524 N N . PRO A 1 190 ? 16.141 -0.899 3.489 1.00 34.00 190 PRO A N 1
ATOM 1525 C CA . PRO A 1 190 ? 15.535 0.051 2.547 1.00 34.00 190 PRO A CA 1
ATOM 1526 C C . PRO A 1 190 ? 14.332 -0.491 1.752 1.00 34.00 190 PRO A C 1
ATOM 1528 O O . PRO A 1 190 ? 13.602 0.309 1.171 1.00 34.00 190 PRO A O 1
ATOM 1531 N N . ALA A 1 191 ? 14.159 -1.818 1.689 1.00 36.69 191 ALA A N 1
ATOM 1532 C CA . ALA A 1 191 ? 13.022 -2.514 1.072 1.00 36.69 191 ALA A CA 1
ATOM 1533 C C . ALA A 1 191 ? 11.885 -2.779 2.073 1.00 36.69 191 ALA A C 1
ATOM 1535 O O . ALA A 1 191 ? 10.754 -3.050 1.691 1.00 36.69 191 ALA A O 1
ATOM 1536 N N . ILE A 1 192 ? 12.188 -2.684 3.366 1.00 39.78 192 ILE A N 1
ATOM 1537 C CA . ILE A 1 192 ? 11.214 -2.631 4.450 1.00 39.78 192 ILE A CA 1
ATOM 1538 C C . ILE A 1 192 ? 10.977 -1.141 4.695 1.00 39.78 192 ILE A C 1
ATOM 1540 O O . ILE A 1 192 ? 11.945 -0.393 4.793 1.00 39.78 192 ILE A O 1
ATOM 1544 N N . ALA A 1 193 ? 9.736 -0.673 4.814 1.00 41.78 193 ALA A N 1
ATOM 1545 C CA . ALA A 1 193 ? 9.518 0.638 5.416 1.00 41.78 193 ALA A CA 1
ATOM 1546 C C . ALA A 1 193 ? 10.271 0.645 6.756 1.00 41.78 193 ALA A C 1
ATOM 1548 O O . ALA A 1 193 ? 9.969 -0.172 7.630 1.00 41.78 193 ALA A O 1
ATOM 1549 N N . ALA A 1 194 ? 11.326 1.463 6.874 1.00 36.12 194 ALA A N 1
ATOM 1550 C CA . ALA A 1 194 ? 12.090 1.584 8.107 1.00 36.12 194 ALA A CA 1
ATOM 1551 C C . ALA A 1 194 ? 11.072 1.758 9.231 1.00 36.12 194 ALA A C 1
ATOM 1553 O O . ALA A 1 194 ? 10.266 2.681 9.153 1.00 36.12 194 ALA A O 1
ATOM 1554 N N . GLY A 1 195 ? 11.052 0.793 10.159 1.00 37.25 195 GLY A N 1
ATOM 1555 C CA . GLY A 1 195 ? 9.988 0.618 11.137 1.00 37.25 195 GLY A CA 1
ATOM 1556 C C . GLY A 1 195 ? 9.633 1.937 11.798 1.00 37.25 195 GLY A C 1
ATOM 1557 O O . GLY A 1 195 ? 10.334 2.365 12.712 1.00 37.25 195 GLY A O 1
ATOM 1558 N N . ARG A 1 196 ? 8.560 2.560 11.304 1.00 48.22 196 ARG A N 1
ATOM 1559 C CA . ARG A 1 196 ? 7.881 3.634 12.009 1.00 48.22 196 ARG A CA 1
ATOM 1560 C C . ARG A 1 196 ? 7.287 2.978 13.238 1.00 48.22 196 ARG A C 1
ATOM 1562 O O . ARG A 1 196 ? 6.629 1.937 13.129 1.00 48.22 196 ARG A O 1
ATOM 1569 N N . THR A 1 197 ? 7.674 3.471 14.401 1.00 49.72 197 THR A N 1
ATOM 1570 C CA . THR A 1 197 ? 7.262 2.865 15.662 1.00 49.72 197 THR A CA 1
ATOM 1571 C C . THR A 1 197 ? 5.788 3.176 15.884 1.00 49.72 197 THR A C 1
ATOM 1573 O O . THR A 1 197 ? 5.233 4.107 15.306 1.00 49.72 197 THR A O 1
ATOM 1576 N N . LEU A 1 198 ? 5.120 2.387 16.724 1.00 47.47 198 LEU A N 1
ATOM 1577 C CA . LEU A 1 198 ? 3.746 2.675 17.136 1.00 47.47 198 LEU A CA 1
ATOM 1578 C C . LEU A 1 198 ? 3.588 4.120 17.654 1.00 47.47 198 LEU A C 1
ATOM 1580 O O . LEU A 1 198 ? 2.550 4.741 17.435 1.00 47.47 198 LEU A O 1
ATOM 1584 N N . ASP A 1 199 ? 4.638 4.654 18.283 1.00 45.44 199 ASP A N 1
ATOM 1585 C CA . ASP A 1 199 ? 4.691 6.015 18.817 1.00 45.44 199 ASP A CA 1
ATOM 1586 C C . ASP A 1 199 ? 4.475 7.081 17.726 1.00 45.44 199 ASP A C 1
ATOM 1588 O O . ASP A 1 199 ? 3.703 8.013 17.950 1.00 45.44 199 ASP A O 1
ATOM 1592 N N . ASP A 1 200 ? 4.992 6.878 16.504 1.00 50.00 200 ASP A N 1
ATOM 1593 C CA . ASP A 1 200 ? 4.778 7.776 15.350 1.00 50.00 200 ASP A CA 1
ATOM 1594 C C . ASP A 1 200 ? 3.287 7.901 14.959 1.00 50.00 200 ASP A C 1
ATOM 1596 O O . ASP A 1 200 ? 2.883 8.829 14.253 1.00 50.00 200 ASP A O 1
ATOM 1600 N N . HIS A 1 201 ? 2.446 6.960 15.403 1.00 49.66 201 HIS A N 1
ATOM 1601 C CA . HIS A 1 201 ? 1.011 6.914 15.118 1.00 49.66 201 HIS A CA 1
ATOM 1602 C C . HIS A 1 201 ? 0.127 7.331 16.305 1.00 49.66 201 HIS A C 1
ATOM 1604 O O . HIS A 1 201 ? -1.078 7.518 16.112 1.00 49.66 201 HIS A O 1
ATOM 1610 N N . LEU A 1 202 ? 0.696 7.471 17.509 1.00 49.69 202 LEU A N 1
ATOM 1611 C CA . LEU A 1 202 ? -0.019 7.830 18.742 1.00 49.69 202 LEU A CA 1
ATOM 1612 C C . LEU A 1 202 ? 0.200 9.292 19.176 1.00 49.69 202 LEU A C 1
ATOM 1614 O O . LEU A 1 202 ? -0.563 9.788 20.003 1.00 49.69 202 LEU A O 1
ATOM 1618 N N . GLU A 1 203 ? 1.176 10.010 18.608 1.00 45.94 203 GLU A N 1
ATOM 1619 C CA . GLU A 1 203 ? 1.513 11.404 18.976 1.00 45.94 203 GLU A CA 1
ATOM 1620 C C . GLU A 1 203 ? 0.440 12.459 18.632 1.00 45.94 203 GLU A C 1
ATOM 1622 O O . GLU A 1 203 ? 0.562 13.638 18.979 1.00 45.94 203 GLU A O 1
ATOM 1627 N N . HIS A 1 204 ? -0.643 12.073 17.963 1.00 43.69 204 HIS A N 1
ATOM 1628 C CA . HIS A 1 204 ? -1.680 12.991 17.512 1.00 43.69 204 HIS A CA 1
ATOM 1629 C C . HIS A 1 204 ? -3.071 12.463 17.936 1.00 43.69 204 HIS A C 1
ATOM 1631 O O . HIS A 1 204 ? -3.477 11.363 17.579 1.00 43.69 204 HIS A O 1
ATOM 1637 N N . GLU A 1 205 ? -3.838 13.254 18.698 1.00 39.56 205 GLU A N 1
ATOM 1638 C CA . GLU A 1 205 ? -5.136 12.867 19.302 1.00 39.56 205 GLU A CA 1
ATOM 1639 C C . GLU A 1 205 ? -6.342 12.824 18.326 1.00 39.56 205 GLU A C 1
ATOM 1641 O O . GLU A 1 205 ? -7.503 12.804 18.742 1.00 39.56 205 GLU A O 1
ATOM 1646 N N . SER A 1 206 ? -6.123 12.844 17.012 1.00 45.75 206 SER A N 1
ATOM 1647 C CA . SER A 1 206 ? -7.204 12.851 16.013 1.00 45.75 206 SER A CA 1
ATOM 1648 C C . SER A 1 206 ? -7.498 11.444 15.475 1.00 45.75 206 SER A C 1
ATOM 1650 O O . SER A 1 206 ? -6.628 10.634 15.199 1.00 45.75 206 SER A O 1
ATOM 1652 N N . ARG A 1 207 ? -8.772 11.098 15.309 1.00 46.19 207 ARG A N 1
ATOM 1653 C CA . ARG A 1 207 ? -9.166 9.723 14.944 1.00 46.19 207 ARG A CA 1
ATOM 1654 C C . ARG A 1 207 ? -8.938 9.391 13.462 1.00 46.19 207 ARG A C 1
ATOM 1656 O O . ARG A 1 207 ? -9.099 8.242 13.070 1.00 46.19 207 ARG A O 1
ATOM 1663 N N . TYR A 1 208 ? -8.564 10.385 12.648 1.00 54.34 208 TYR A N 1
ATOM 1664 C CA . TYR A 1 208 ? -8.486 10.304 11.182 1.00 54.34 208 TYR A CA 1
ATOM 1665 C C . TYR A 1 208 ? -7.208 10.949 10.622 1.00 54.34 208 TYR A C 1
ATOM 1667 O O . TYR A 1 208 ? -7.244 11.622 9.596 1.00 54.34 208 TYR A O 1
ATOM 1675 N N . ILE A 1 209 ? -6.090 10.822 11.335 1.00 61.31 209 ILE A N 1
ATOM 1676 C CA . ILE A 1 209 ? -4.861 11.572 11.022 1.00 61.31 209 ILE A CA 1
ATOM 1677 C C . ILE A 1 209 ? -4.095 10.976 9.852 1.00 61.31 209 ILE A C 1
ATOM 1679 O O . ILE A 1 209 ? -3.480 11.713 9.089 1.00 61.31 209 ILE A O 1
ATOM 1683 N N . SER A 1 210 ? -4.105 9.649 9.728 1.00 75.19 210 SER A N 1
ATOM 1684 C CA . SER A 1 210 ? -3.319 8.948 8.720 1.00 75.19 210 SER A CA 1
ATOM 1685 C C . SER A 1 210 ? -4.037 7.697 8.231 1.00 75.19 210 SER A C 1
ATOM 1687 O O . SER A 1 210 ? -4.789 7.070 8.985 1.00 75.19 210 SER A O 1
ATOM 1689 N N . GLY A 1 211 ? -3.784 7.324 6.974 1.00 82.94 211 GLY A N 1
ATOM 1690 C CA . GLY A 1 211 ? -4.288 6.078 6.403 1.00 82.94 211 GLY A CA 1
ATOM 1691 C C . GLY A 1 211 ? -3.871 4.866 7.237 1.00 82.94 211 GLY A C 1
ATOM 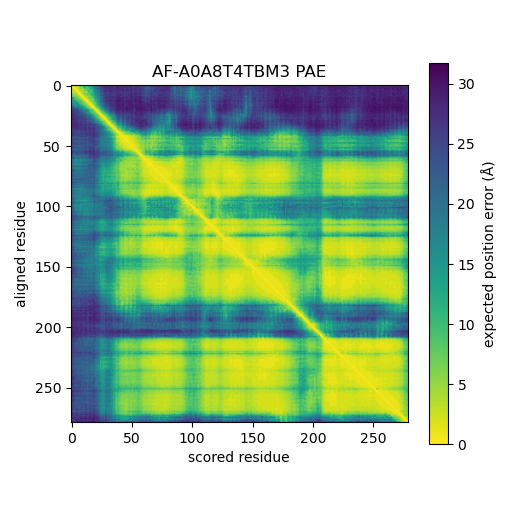1692 O O . GLY A 1 211 ? -4.712 4.039 7.583 1.00 82.94 211 GLY A O 1
ATOM 1693 N N . ARG A 1 212 ? -2.608 4.818 7.686 1.00 84.62 212 ARG A N 1
ATOM 1694 C CA . ARG A 1 212 ? -2.072 3.728 8.518 1.00 84.62 212 ARG A CA 1
ATOM 1695 C C . ARG A 1 212 ? -2.825 3.540 9.842 1.00 84.62 212 ARG A C 1
ATOM 1697 O O . ARG A 1 212 ? -3.063 2.404 10.245 1.00 84.62 212 ARG A O 1
ATOM 1704 N N . THR A 1 213 ? -3.266 4.622 10.491 1.00 84.31 213 THR A N 1
ATOM 1705 C CA . THR A 1 213 ? -4.109 4.534 11.698 1.00 84.31 213 THR A CA 1
ATOM 1706 C C . THR A 1 213 ? -5.409 3.778 11.406 1.00 84.31 213 THR A C 1
ATOM 1708 O O . THR A 1 213 ? -5.783 2.895 12.177 1.00 84.31 213 THR A O 1
ATOM 1711 N N . LEU A 1 214 ? -6.079 4.072 10.282 1.00 89.00 214 LEU A N 1
ATOM 1712 C CA . LEU A 1 214 ? -7.300 3.357 9.887 1.00 89.00 214 LEU A CA 1
ATOM 1713 C C . LEU A 1 214 ? -7.022 1.879 9.620 1.00 89.00 214 LEU A C 1
ATOM 1715 O O . LEU A 1 214 ? -7.789 1.029 10.072 1.00 89.00 214 LEU A O 1
ATOM 1719 N N . VAL A 1 215 ? -5.915 1.578 8.937 1.00 92.19 215 VAL A N 1
ATOM 1720 C CA . VAL A 1 215 ? -5.489 0.203 8.651 1.00 92.19 215 VAL A CA 1
ATOM 1721 C C . VAL A 1 215 ? -5.332 -0.592 9.945 1.00 92.19 215 VAL A C 1
ATOM 1723 O O . VAL A 1 215 ? -5.952 -1.644 10.082 1.00 92.19 215 VAL A O 1
ATOM 1726 N N . TYR A 1 216 ? -4.591 -0.079 10.932 1.00 89.69 216 TYR A N 1
ATOM 1727 C CA . TYR A 1 216 ? -4.406 -0.790 12.200 1.00 89.69 216 TYR A CA 1
ATOM 1728 C C . TYR A 1 216 ? -5.701 -0.913 13.008 1.00 89.69 216 TYR A C 1
ATOM 1730 O O . TYR A 1 216 ? -5.987 -1.991 13.527 1.00 89.69 216 TYR A O 1
ATOM 1738 N N . VAL A 1 217 ? -6.546 0.123 13.064 1.00 91.06 217 VAL A N 1
ATOM 1739 C CA . VAL A 1 217 ? -7.857 -0.013 13.723 1.00 91.06 217 VAL A CA 1
ATOM 1740 C C . VAL A 1 217 ? -8.676 -1.130 13.072 1.00 91.06 217 VAL A C 1
ATOM 1742 O O . VAL A 1 217 ? -9.173 -2.009 13.776 1.00 91.06 217 VAL A O 1
ATOM 1745 N N . LEU A 1 218 ? -8.780 -1.156 11.742 1.00 94.62 218 LEU A N 1
ATOM 1746 C CA . LEU A 1 218 ? -9.515 -2.198 11.021 1.00 94.62 218 LEU A CA 1
ATOM 1747 C C . LEU A 1 218 ? -8.915 -3.587 11.256 1.00 94.62 218 LEU A C 1
ATOM 1749 O O . LEU A 1 218 ? -9.649 -4.546 11.517 1.00 94.62 218 LEU A O 1
ATOM 1753 N N . MET A 1 219 ? -7.588 -3.689 11.252 1.00 93.56 219 MET A N 1
ATOM 1754 C CA . MET A 1 219 ? -6.887 -4.950 11.471 1.00 93.56 219 MET A CA 1
ATOM 1755 C C . MET A 1 219 ? -7.022 -5.490 12.896 1.00 93.56 219 MET A C 1
ATOM 1757 O O . MET A 1 219 ? -6.837 -6.678 13.127 1.00 93.56 219 MET A O 1
ATOM 1761 N N . SER A 1 220 ? -7.432 -4.670 13.864 1.00 91.31 220 SER A N 1
ATOM 1762 C CA . SER A 1 220 ? -7.748 -5.156 15.213 1.00 91.31 220 SER A CA 1
ATOM 1763 C C . SER A 1 220 ? -8.949 -6.122 15.262 1.00 91.31 220 SER A C 1
ATOM 1765 O O . SER A 1 220 ? -9.152 -6.798 16.281 1.00 91.31 220 SER A O 1
ATOM 1767 N N . THR A 1 221 ? -9.735 -6.188 14.176 1.00 90.62 221 THR A N 1
ATOM 1768 C CA . THR A 1 221 ? -10.893 -7.086 14.017 1.00 90.62 221 THR A CA 1
ATOM 1769 C C . THR A 1 221 ? -10.831 -7.948 12.757 1.00 90.62 221 THR A C 1
ATOM 1771 O O . THR A 1 221 ? -11.248 -9.105 12.808 1.00 90.62 221 THR A O 1
ATOM 1774 N N . LEU A 1 222 ? -10.298 -7.431 11.646 1.00 88.75 222 LEU A N 1
ATOM 1775 C CA . LEU A 1 222 ? -10.104 -8.194 10.409 1.00 88.75 222 LEU A CA 1
ATOM 1776 C C . LEU A 1 222 ? -8.907 -9.152 10.520 1.00 88.75 222 LEU A C 1
ATOM 1778 O O . LEU A 1 222 ? -7.997 -8.945 11.324 1.00 88.75 222 LEU A O 1
ATOM 1782 N N . THR A 1 223 ? -8.939 -10.252 9.765 1.00 85.81 223 THR A N 1
ATOM 1783 C CA . THR A 1 223 ? -8.047 -11.404 9.985 1.00 85.81 223 THR A CA 1
ATOM 1784 C C . THR A 1 223 ? -6.584 -11.083 9.708 1.00 85.81 223 THR A C 1
ATOM 1786 O O . THR A 1 223 ? -5.721 -11.502 10.474 1.00 85.81 223 THR A O 1
ATOM 1789 N N . ASN A 1 224 ? -6.314 -10.361 8.623 1.00 88.38 224 ASN A N 1
ATOM 1790 C CA . ASN A 1 224 ? -4.975 -10.112 8.099 1.00 88.38 224 ASN A CA 1
ATOM 1791 C C . ASN A 1 224 ? -4.951 -8.840 7.229 1.00 88.38 224 ASN A C 1
ATOM 1793 O O . ASN A 1 224 ? -5.993 -8.230 6.960 1.00 88.38 224 ASN A O 1
ATOM 1797 N N . SER A 1 225 ? -3.756 -8.456 6.783 1.00 89.38 225 SER A N 1
ATOM 1798 C CA . SER A 1 225 ? -3.514 -7.298 5.913 1.00 89.38 225 SER A CA 1
ATOM 1799 C C . SER A 1 225 ? -4.303 -7.339 4.593 1.00 89.38 225 SER A C 1
ATOM 1801 O O . SER A 1 225 ? -4.847 -6.320 4.163 1.00 89.38 225 SER A O 1
ATOM 1803 N N . HIS A 1 226 ? -4.443 -8.525 3.995 1.00 93.00 226 HIS A N 1
ATOM 1804 C CA . HIS A 1 226 ? -5.206 -8.760 2.767 1.00 93.00 226 HIS A CA 1
ATOM 1805 C C . HIS A 1 226 ? -6.695 -8.410 2.923 1.00 93.00 226 HIS A C 1
ATOM 1807 O O . HIS A 1 226 ? -7.252 -7.684 2.099 1.00 93.00 226 HIS A O 1
ATOM 1813 N N . ASP A 1 227 ? -7.336 -8.874 3.999 1.00 94.88 227 ASP A N 1
ATOM 1814 C CA . ASP A 1 227 ? -8.752 -8.608 4.278 1.00 94.88 227 ASP A CA 1
ATOM 1815 C C . ASP A 1 227 ? -9.007 -7.112 4.513 1.00 94.88 227 ASP A C 1
ATOM 1817 O O . ASP A 1 227 ? -10.036 -6.578 4.092 1.00 94.88 227 ASP A O 1
ATOM 1821 N N . VAL A 1 228 ? -8.068 -6.419 5.170 1.00 96.19 228 VAL A N 1
ATOM 1822 C CA . VAL A 1 228 ? -8.148 -4.967 5.395 1.00 96.19 228 VAL A CA 1
ATOM 1823 C C . VAL A 1 228 ? -8.043 -4.206 4.078 1.00 96.19 228 VAL A C 1
ATOM 1825 O O . VAL A 1 228 ? -8.873 -3.330 3.825 1.00 96.19 228 VAL A O 1
ATOM 1828 N N . TRP A 1 229 ? -7.069 -4.551 3.231 1.00 96.44 229 TRP A N 1
ATOM 1829 C CA . TRP A 1 229 ? -6.921 -3.948 1.906 1.00 96.44 229 TRP A CA 1
ATOM 1830 C C . TRP A 1 229 ? -8.179 -4.157 1.058 1.00 96.44 229 TRP A C 1
ATOM 1832 O O . TRP A 1 229 ? -8.758 -3.179 0.584 1.00 96.44 229 TRP A O 1
ATOM 1842 N N . HIS A 1 230 ? -8.668 -5.394 0.937 1.00 95.38 230 HIS A N 1
ATOM 1843 C CA . HIS A 1 230 ? -9.876 -5.684 0.164 1.00 95.38 230 HIS A CA 1
ATOM 1844 C C . HIS A 1 230 ? -11.107 -4.947 0.685 1.00 95.38 230 HIS A C 1
ATOM 1846 O O . HIS A 1 230 ? -11.900 -4.447 -0.116 1.00 95.38 230 HIS A O 1
ATOM 1852 N N . TYR A 1 231 ? -11.275 -4.868 2.007 1.00 96.38 231 TYR A N 1
ATOM 1853 C CA . TYR A 1 231 ? -12.359 -4.099 2.606 1.00 96.38 231 TYR A CA 1
ATOM 1854 C C . TYR A 1 231 ? -12.258 -2.622 2.212 1.00 96.38 231 TYR A C 1
ATOM 1856 O O . TYR A 1 231 ? -13.219 -2.071 1.678 1.00 96.38 231 TYR A O 1
ATOM 1864 N N . LEU A 1 232 ? -11.097 -1.993 2.406 1.00 95.56 232 LEU A N 1
ATOM 1865 C CA . LEU A 1 232 ? -10.889 -0.576 2.102 1.00 95.56 232 LEU A CA 1
ATOM 1866 C C . LEU A 1 232 ? -11.063 -0.262 0.609 1.00 95.56 232 LEU A C 1
ATOM 1868 O O . LEU A 1 232 ? -11.749 0.699 0.274 1.00 95.56 232 LEU A O 1
ATOM 1872 N N . ALA A 1 233 ? -10.510 -1.091 -0.279 1.00 93.75 233 ALA A N 1
ATOM 1873 C CA . ALA A 1 233 ? -10.559 -0.890 -1.729 1.00 93.75 233 ALA A CA 1
ATOM 1874 C C . ALA A 1 233 ? -11.981 -0.965 -2.316 1.00 93.75 233 ALA A C 1
ATOM 1876 O O . ALA A 1 233 ? -12.227 -0.486 -3.422 1.00 93.75 233 ALA A O 1
ATOM 1877 N N . ASN A 1 234 ? -12.927 -1.577 -1.595 1.00 94.31 234 ASN A N 1
ATOM 1878 C CA . ASN A 1 234 ? -14.280 -1.845 -2.089 1.00 9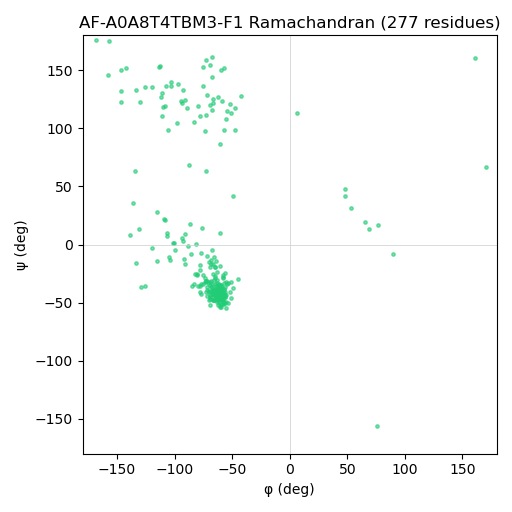4.31 234 ASN A CA 1
ATOM 1879 C C . ASN A 1 234 ? -15.392 -1.179 -1.274 1.00 94.31 234 ASN A C 1
ATOM 1881 O O . ASN A 1 234 ? -16.556 -1.287 -1.660 1.00 94.31 234 ASN A O 1
ATOM 1885 N N . THR A 1 235 ? -15.063 -0.489 -0.182 1.00 92.94 235 THR A N 1
ATOM 1886 C CA . THR A 1 235 ? -16.065 0.055 0.743 1.00 92.94 235 THR A CA 1
ATOM 1887 C C . THR A 1 235 ? -16.101 1.584 0.688 1.00 92.94 235 THR A C 1
ATOM 1889 O O . THR A 1 235 ? -15.050 2.217 0.820 1.00 92.94 235 THR A O 1
ATOM 1892 N N . PRO A 1 236 ? -17.286 2.208 0.537 1.00 90.12 236 PRO A N 1
ATOM 1893 C CA . PRO A 1 236 ? -17.427 3.660 0.578 1.00 90.12 236 PRO A CA 1
ATOM 1894 C C . PRO A 1 236 ? -16.908 4.270 1.882 1.00 90.12 236 PRO A C 1
ATOM 1896 O O . PRO A 1 236 ? -16.966 3.657 2.950 1.00 90.12 236 PRO A O 1
ATOM 1899 N N . GLU A 1 237 ? -16.452 5.522 1.814 1.00 89.62 237 GLU A N 1
ATOM 1900 C CA . GLU A 1 237 ? -15.816 6.186 2.955 1.00 89.62 237 GLU A CA 1
ATOM 1901 C C . GLU A 1 237 ? -16.707 6.216 4.209 1.00 89.62 237 GLU A C 1
ATOM 1903 O O . GLU A 1 237 ? -16.224 5.950 5.308 1.00 89.62 237 GLU A O 1
ATOM 1908 N N . ASP A 1 238 ? -18.010 6.475 4.067 1.00 91.50 238 ASP A N 1
ATOM 1909 C CA . ASP A 1 238 ? -18.934 6.545 5.202 1.00 91.50 238 ASP A CA 1
ATOM 1910 C C . ASP A 1 238 ? -18.998 5.243 5.997 1.00 91.50 238 ASP A C 1
ATOM 1912 O O . ASP A 1 238 ? -18.931 5.267 7.228 1.00 91.50 238 ASP A O 1
ATOM 1916 N N . GLU A 1 239 ? -19.036 4.111 5.302 1.00 95.75 239 GLU A N 1
ATOM 1917 C CA . GLU A 1 239 ? -19.068 2.788 5.916 1.00 95.75 239 GLU A CA 1
ATOM 1918 C C . GLU A 1 239 ? -17.732 2.434 6.579 1.00 95.75 239 GLU A C 1
ATOM 1920 O O . GLU A 1 239 ? -17.727 1.908 7.695 1.00 95.75 239 GLU A O 1
ATOM 1925 N N . VAL A 1 240 ? -16.602 2.787 5.950 1.00 93.81 240 VAL A N 1
ATOM 1926 C CA . VAL A 1 240 ? -15.263 2.609 6.542 1.00 93.81 240 VAL A CA 1
ATOM 1927 C C . VAL A 1 240 ? -15.167 3.354 7.870 1.00 93.81 240 VAL A C 1
ATOM 1929 O O . VAL A 1 240 ? -14.776 2.782 8.889 1.00 93.81 240 VAL A O 1
ATOM 1932 N N . TYR A 1 241 ? -15.550 4.630 7.883 1.00 91.94 241 TYR A N 1
ATOM 1933 C CA . TYR A 1 241 ? -15.458 5.456 9.084 1.00 91.94 241 TYR A CA 1
ATOM 1934 C C . TYR A 1 241 ? -16.452 5.041 10.166 1.00 91.94 241 TYR A C 1
ATOM 1936 O O . TYR A 1 241 ? -16.113 5.104 11.349 1.00 91.94 241 TYR A O 1
ATOM 1944 N N . GLN A 1 242 ? -17.650 4.586 9.793 1.00 94.94 242 GLN A N 1
ATOM 1945 C CA . GLN A 1 242 ? -18.588 4.018 10.756 1.00 94.94 242 GLN A CA 1
ATOM 1946 C C . GLN A 1 242 ? -17.987 2.780 11.429 1.00 94.94 242 GLN A C 1
ATOM 1948 O O . GLN A 1 242 ? -17.914 2.732 12.656 1.00 94.94 242 GLN A O 1
ATOM 1953 N N . ARG A 1 243 ? -17.451 1.839 10.644 1.00 94.88 243 ARG A N 1
ATOM 1954 C CA . ARG A 1 243 ? -16.822 0.624 11.175 1.00 94.88 243 ARG A CA 1
ATOM 1955 C C . ARG A 1 243 ? -15.639 0.934 12.091 1.00 94.88 243 ARG A C 1
ATOM 1957 O O . ARG A 1 243 ? -15.507 0.327 13.148 1.00 94.88 243 ARG A O 1
ATOM 1964 N N . VAL A 1 244 ? -14.786 1.883 11.710 1.00 92.81 244 VAL A N 1
ATOM 1965 C CA . VAL A 1 244 ? -13.656 2.335 12.541 1.00 92.81 244 VAL A CA 1
ATOM 1966 C C . VAL A 1 244 ? -14.146 2.871 13.888 1.00 92.81 244 VAL A C 1
ATOM 1968 O O . VAL A 1 244 ? -13.574 2.529 14.922 1.00 92.81 244 VAL A O 1
ATOM 1971 N N . ASN A 1 245 ? -15.222 3.661 13.905 1.00 91.31 245 ASN A N 1
ATOM 1972 C CA . ASN A 1 245 ? -15.802 4.155 15.155 1.00 91.31 245 ASN A CA 1
ATOM 1973 C C . ASN A 1 245 ? -16.371 3.026 16.020 1.00 91.31 245 ASN A C 1
ATOM 1975 O O . ASN A 1 245 ? -16.136 3.025 17.230 1.00 91.31 245 ASN A O 1
ATOM 1979 N N . ASP A 1 246 ? -17.066 2.063 15.415 1.00 94.88 246 ASP A N 1
ATOM 1980 C CA . ASP A 1 246 ? -17.625 0.913 16.131 1.00 94.88 246 ASP A CA 1
ATOM 1981 C C . ASP A 1 246 ? -16.514 0.096 16.812 1.00 94.88 246 ASP A C 1
ATOM 1983 O O . ASP A 1 246 ? -16.613 -0.221 17.999 1.00 94.88 246 ASP A O 1
ATOM 1987 N N . ILE A 1 247 ? -15.405 -0.146 16.103 1.00 93.56 247 ILE A N 1
ATOM 1988 C CA . ILE A 1 247 ? -14.225 -0.840 16.642 1.00 93.56 247 ILE A CA 1
ATOM 1989 C C . ILE A 1 247 ? -13.611 -0.063 17.809 1.00 93.56 247 ILE A C 1
ATOM 1991 O O . ILE A 1 247 ? -13.322 -0.647 18.852 1.00 93.56 247 ILE A O 1
ATOM 1995 N N . ILE A 1 248 ? -13.419 1.252 17.659 1.00 88.88 248 ILE A N 1
ATOM 1996 C CA . ILE A 1 248 ? -12.835 2.094 18.715 1.00 88.88 248 ILE A CA 1
ATOM 1997 C C . ILE A 1 248 ? -13.687 2.036 19.989 1.00 88.88 248 ILE A C 1
ATOM 1999 O O . ILE A 1 248 ? -13.140 1.977 21.093 1.00 88.88 248 ILE A O 1
ATOM 2003 N N . ILE A 1 249 ? -15.016 2.026 19.854 1.00 91.56 249 ILE A N 1
ATOM 2004 C CA . ILE A 1 249 ? -15.943 1.881 20.984 1.00 91.56 249 ILE A CA 1
ATOM 2005 C C . ILE A 1 249 ? -15.808 0.488 21.614 1.00 91.56 249 ILE A C 1
ATOM 2007 O O . ILE A 1 249 ? -15.672 0.385 22.834 1.00 91.56 249 ILE A O 1
ATOM 2011 N N . GLU A 1 250 ? -15.800 -0.572 20.803 1.00 93.19 250 GLU A N 1
ATOM 2012 C CA . GLU A 1 250 ? -15.671 -1.964 21.259 1.00 93.19 250 GLU A CA 1
ATOM 2013 C C . GLU A 1 250 ? -14.359 -2.204 22.025 1.00 93.19 250 GLU A C 1
ATOM 2015 O O . GLU A 1 250 ? -14.352 -2.793 23.111 1.00 93.19 250 GLU A O 1
ATOM 2020 N N . LYS A 1 251 ? -13.247 -1.695 21.489 1.00 87.12 251 LYS A N 1
ATOM 2021 C CA . LYS A 1 251 ? -11.892 -1.818 22.047 1.00 87.12 251 LYS A CA 1
ATOM 2022 C C . LYS A 1 251 ? -11.594 -0.801 23.152 1.00 87.12 251 LYS A C 1
ATOM 2024 O O . LYS A 1 251 ? -10.511 -0.846 23.726 1.00 87.12 251 LYS A O 1
ATOM 2029 N N . LYS A 1 252 ? -12.560 0.062 23.493 1.00 90.38 252 LYS A N 1
ATOM 2030 C CA . LYS A 1 252 ? -12.490 1.088 24.552 1.00 90.38 252 LYS A CA 1
ATOM 2031 C C . LYS A 1 252 ? -11.475 2.211 24.315 1.00 90.38 252 LYS A C 1
ATOM 2033 O O . LYS A 1 252 ? -11.148 2.925 25.259 1.00 90.38 252 LYS A O 1
ATOM 2038 N N . GLY A 1 253 ? -11.039 2.421 23.079 1.00 85.88 253 GLY A N 1
ATOM 2039 C CA . GLY A 1 253 ? -10.121 3.504 22.756 1.00 85.88 253 GLY A CA 1
ATOM 2040 C C . GLY A 1 253 ? -9.389 3.325 21.434 1.00 85.88 253 GLY A C 1
ATOM 2041 O O . GLY A 1 253 ? -9.311 2.236 20.860 1.00 85.88 253 GLY A O 1
ATOM 2042 N N . LEU A 1 254 ? -8.879 4.448 20.922 1.00 83.56 254 LEU A N 1
ATOM 2043 C CA . LEU A 1 254 ? -8.090 4.480 19.692 1.00 83.56 254 LEU A CA 1
ATOM 2044 C C . LEU A 1 254 ? -6.743 3.779 19.896 1.00 83.56 254 LEU A C 1
ATOM 2046 O O . LEU A 1 254 ? -6.359 2.969 19.060 1.00 83.56 254 LEU A O 1
ATOM 2050 N N . ALA A 1 255 ? -6.063 4.053 21.012 1.00 83.38 255 ALA A N 1
ATOM 2051 C CA . ALA A 1 255 ? -4.745 3.497 21.304 1.00 83.38 255 ALA A CA 1
ATOM 2052 C C . ALA A 1 255 ? -4.784 1.964 21.376 1.00 83.38 255 ALA A C 1
ATOM 2054 O O . ALA A 1 255 ? -3.997 1.292 20.715 1.00 83.38 255 ALA A O 1
ATOM 2055 N N . GLU A 1 256 ? -5.759 1.406 22.093 1.00 86.38 256 GLU A N 1
ATOM 2056 C CA . GLU A 1 256 ? -5.962 -0.037 22.223 1.00 86.38 256 GLU A CA 1
ATOM 2057 C C . GLU A 1 256 ? -6.293 -0.691 20.876 1.00 86.38 256 GLU A C 1
ATOM 2059 O O . GLU A 1 256 ? -5.809 -1.783 20.575 1.00 86.38 256 GLU A O 1
ATOM 2064 N N . SER A 1 257 ? -7.094 -0.016 20.045 1.00 88.44 257 SER A N 1
ATOM 2065 C CA . SER A 1 257 ? -7.434 -0.497 18.701 1.00 88.44 257 SER A CA 1
ATOM 2066 C C . SER A 1 257 ? -6.206 -0.537 17.793 1.00 88.44 257 SER A C 1
ATOM 2068 O O . SER A 1 257 ? -5.952 -1.551 17.145 1.00 88.44 257 SER A O 1
ATOM 2070 N N . VAL A 1 258 ? -5.426 0.547 17.765 1.00 86.50 258 VAL A N 1
ATOM 2071 C CA . VAL A 1 258 ? -4.221 0.658 16.933 1.00 86.50 258 VAL A CA 1
ATOM 2072 C C . VAL A 1 258 ? -3.159 -0.341 17.389 1.00 86.50 258 VAL A C 1
ATOM 2074 O O . VAL A 1 258 ? -2.659 -1.090 16.554 1.00 86.50 258 VAL A O 1
ATOM 2077 N N . GLN A 1 259 ? -2.870 -0.425 18.693 1.00 86.00 259 GLN A N 1
ATOM 2078 C CA . GLN A 1 259 ? -1.932 -1.410 19.249 1.00 86.00 259 GLN A CA 1
ATOM 2079 C C . GLN A 1 259 ? -2.346 -2.834 18.866 1.00 86.00 259 GLN A C 1
ATOM 2081 O O . GLN A 1 259 ? -1.543 -3.589 18.327 1.00 86.00 259 GLN A O 1
ATOM 2086 N N . SER A 1 260 ? -3.619 -3.187 19.073 1.00 90.25 260 SER A N 1
ATOM 2087 C CA . SER A 1 260 ? -4.127 -4.522 18.747 1.00 90.25 260 SER A CA 1
ATOM 2088 C C . SER A 1 260 ? -3.983 -4.861 17.260 1.00 90.25 260 SER A C 1
ATOM 2090 O O . SER A 1 260 ? -3.758 -6.026 16.930 1.00 90.25 260 SER A O 1
ATOM 2092 N N . GLY A 1 261 ? -4.148 -3.886 16.364 1.00 90.81 261 GLY A N 1
ATOM 2093 C CA . GLY A 1 261 ? -3.920 -4.073 14.933 1.00 90.81 261 GLY A CA 1
ATOM 2094 C C . GLY A 1 261 ? -2.446 -4.191 14.565 1.00 90.81 261 GLY A C 1
ATOM 2095 O O . GLY A 1 261 ? -2.083 -5.043 13.757 1.00 90.81 261 GLY A O 1
ATOM 2096 N N . TYR A 1 262 ? -1.593 -3.376 15.182 1.00 87.75 262 TYR A N 1
ATOM 2097 C CA . TYR A 1 262 ? -0.145 -3.413 14.989 1.00 87.75 262 TYR A CA 1
ATOM 2098 C C . TYR A 1 262 ? 0.472 -4.741 15.458 1.00 87.75 262 TYR A C 1
ATOM 2100 O O . TYR A 1 262 ? 1.291 -5.333 14.753 1.00 87.75 262 TYR A O 1
ATOM 2108 N N . ASP A 1 263 ? 0.037 -5.261 16.606 1.00 87.94 263 ASP A N 1
ATOM 2109 C CA . ASP A 1 263 ? 0.482 -6.565 17.111 1.00 87.94 263 ASP A CA 1
ATOM 2110 C C . ASP A 1 263 ? 0.094 -7.683 16.142 1.00 87.94 263 ASP A C 1
ATOM 2112 O O . ASP A 1 263 ? 0.896 -8.567 15.840 1.00 87.94 263 ASP A O 1
ATOM 2116 N N . ARG A 1 264 ? -1.122 -7.608 15.583 1.00 90.25 264 ARG A N 1
ATOM 2117 C CA . ARG A 1 264 ? -1.576 -8.560 14.567 1.00 90.25 264 ARG A CA 1
ATOM 2118 C C . ARG A 1 264 ? -0.739 -8.473 13.291 1.00 90.25 264 ARG A C 1
ATOM 2120 O O . ARG A 1 264 ? -0.371 -9.518 12.766 1.00 90.25 264 ARG A O 1
ATOM 2127 N N . TYR A 1 265 ? -0.400 -7.264 12.833 1.00 88.12 265 TYR A N 1
ATOM 2128 C CA . TYR A 1 265 ? 0.485 -7.071 11.677 1.00 88.12 265 TYR A CA 1
ATOM 2129 C C . TYR A 1 265 ? 1.834 -7.748 11.899 1.00 88.12 265 TYR A C 1
ATOM 2131 O O . TYR A 1 265 ? 2.337 -8.484 11.053 1.00 88.12 265 TYR A O 1
ATOM 2139 N N . THR A 1 266 ? 2.422 -7.476 13.063 1.00 84.62 266 THR A N 1
ATOM 2140 C CA . THR A 1 266 ? 3.745 -7.971 13.430 1.00 84.62 266 THR A CA 1
ATOM 2141 C C . THR A 1 266 ? 3.735 -9.493 13.482 1.00 84.62 266 THR A C 1
ATOM 2143 O O . THR A 1 266 ? 4.618 -10.121 12.905 1.00 84.62 266 THR A O 1
ATOM 2146 N N . HIS A 1 267 ? 2.688 -10.081 14.060 1.00 88.44 267 HIS A N 1
ATOM 2147 C CA . HIS A 1 267 ? 2.517 -11.527 14.103 1.0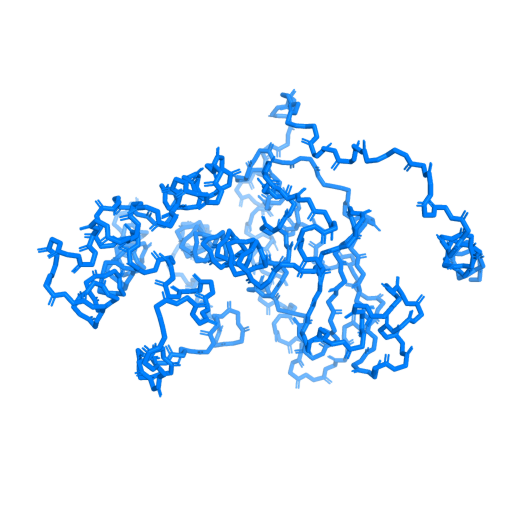0 88.44 267 HIS A CA 1
ATOM 2148 C C . HIS A 1 267 ? 2.325 -12.152 12.711 1.00 88.44 267 HIS A C 1
ATOM 2150 O O . HIS A 1 267 ? 2.953 -13.160 12.405 1.00 88.44 267 HIS A O 1
ATOM 2156 N N . GLU A 1 268 ? 1.511 -11.549 11.837 1.00 87.75 268 GLU A N 1
ATOM 2157 C CA . GLU A 1 268 ? 1.360 -11.990 10.439 1.00 87.75 268 GLU A CA 1
ATOM 2158 C C . GLU A 1 268 ? 2.711 -11.984 9.709 1.00 87.75 268 GLU A C 1
ATOM 2160 O O . GLU A 1 268 ? 3.065 -12.941 9.018 1.00 87.75 268 GLU A O 1
ATOM 2165 N N . ARG A 1 269 ? 3.505 -10.932 9.923 1.00 84.06 269 ARG A N 1
ATOM 2166 C CA . ARG A 1 269 ? 4.845 -10.778 9.350 1.00 84.06 269 ARG A CA 1
ATOM 2167 C C . ARG A 1 269 ? 5.860 -11.778 9.887 1.00 84.06 269 ARG A C 1
ATOM 2169 O O . ARG A 1 269 ? 6.744 -12.193 9.142 1.00 84.06 269 ARG A O 1
ATOM 2176 N N . GLU A 1 270 ? 5.783 -12.125 11.163 1.00 82.12 270 GLU A N 1
ATOM 2177 C CA . GLU A 1 270 ? 6.632 -13.149 11.775 1.00 82.12 270 GLU A CA 1
ATOM 2178 C C . GLU A 1 270 ? 6.262 -14.541 11.259 1.00 82.12 270 GLU A C 1
ATOM 2180 O O . GLU A 1 270 ? 7.132 -15.245 10.751 1.00 82.12 270 GLU A O 1
ATOM 2185 N N . ASN A 1 271 ? 4.972 -14.887 11.244 1.00 83.44 271 ASN A N 1
ATOM 2186 C CA . ASN A 1 271 ? 4.492 -16.165 10.709 1.00 83.44 271 ASN A CA 1
ATOM 2187 C C . ASN A 1 271 ? 4.855 -16.346 9.230 1.00 83.44 271 ASN A C 1
ATOM 2189 O O . ASN A 1 271 ? 5.212 -17.443 8.812 1.00 83.44 271 ASN A O 1
ATOM 2193 N N . ALA A 1 272 ? 4.825 -15.269 8.440 1.00 79.06 272 ALA A N 1
ATOM 2194 C CA . ALA A 1 272 ? 5.269 -15.286 7.049 1.00 79.06 272 ALA A CA 1
ATOM 2195 C C . ALA A 1 272 ? 6.731 -15.736 6.873 1.00 79.06 272 ALA A C 1
ATOM 2197 O O . ALA A 1 272 ? 7.057 -16.301 5.831 1.00 79.06 272 ALA A O 1
ATOM 2198 N N . LYS A 1 273 ? 7.593 -15.508 7.874 1.00 67.81 273 LYS A N 1
ATOM 2199 C CA . LYS A 1 273 ? 8.981 -16.000 7.898 1.00 67.81 273 LYS A CA 1
ATOM 2200 C C . LYS A 1 273 ? 9.081 -17.445 8.387 1.00 67.81 273 LYS A C 1
ATOM 2202 O O . LYS A 1 273 ? 9.943 -18.184 7.927 1.00 67.81 273 LYS A O 1
ATOM 2207 N N . ASP A 1 274 ? 8.224 -17.853 9.316 1.00 66.06 274 ASP A N 1
ATOM 2208 C CA . ASP A 1 274 ? 8.273 -19.198 9.901 1.00 66.06 274 ASP A CA 1
ATOM 2209 C C . ASP A 1 274 ? 7.638 -20.258 8.984 1.00 66.06 274 ASP A C 1
ATOM 2211 O O . ASP A 1 274 ? 8.133 -21.386 8.887 1.00 66.06 274 ASP A O 1
ATOM 2215 N N . GLU A 1 275 ? 6.567 -19.911 8.265 1.00 63.00 275 GLU A N 1
ATOM 2216 C CA . GLU A 1 275 ? 5.916 -20.794 7.287 1.00 63.00 275 GLU A CA 1
ATOM 2217 C C . GLU A 1 275 ? 6.819 -21.114 6.091 1.00 63.00 275 GLU A C 1
ATOM 2219 O O . GLU A 1 275 ? 6.680 -22.180 5.492 1.00 63.00 275 GLU A O 1
ATOM 2224 N N . SER A 1 276 ? 7.763 -20.231 5.755 1.00 56.47 276 SER A N 1
ATOM 2225 C CA . SER A 1 276 ? 8.757 -20.485 4.708 1.00 56.47 276 SER A CA 1
ATOM 2226 C C . SER A 1 276 ? 9.903 -21.400 5.150 1.00 56.47 276 SER A C 1
ATOM 2228 O O . SER A 1 276 ? 10.529 -22.025 4.301 1.00 56.47 276 SER A O 1
ATOM 2230 N N . ILE A 1 277 ? 10.159 -21.520 6.459 1.00 52.69 277 ILE A N 1
ATOM 2231 C CA . ILE A 1 277 ? 11.231 -22.371 7.006 1.00 52.69 277 ILE A CA 1
ATOM 2232 C C . ILE A 1 277 ? 10.789 -23.843 7.117 1.00 52.69 277 ILE A C 1
ATOM 2234 O O . ILE A 1 277 ? 11.626 -24.743 7.094 1.00 52.69 277 ILE A O 1
ATOM 2238 N N . ASN A 1 278 ? 9.482 -24.098 7.236 1.00 46.44 278 ASN A N 1
ATOM 2239 C CA . ASN A 1 278 ? 8.921 -25.413 7.574 1.00 46.44 278 ASN A CA 1
ATOM 2240 C C . ASN A 1 278 ? 8.235 -26.157 6.404 1.00 46.44 278 ASN A C 1
ATOM 2242 O O . ASN A 1 278 ? 7.572 -27.169 6.649 1.00 46.44 278 ASN A O 1
ATOM 2246 N N . GLN A 1 279 ? 8.362 -25.674 5.162 1.00 47.03 279 GLN A N 1
ATOM 2247 C CA . GLN A 1 279 ? 7.858 -26.319 3.934 1.00 47.03 279 GLN A CA 1
ATOM 2248 C C . GLN A 1 279 ? 9.015 -26.741 3.034 1.00 47.03 279 GLN A C 1
ATOM 2250 O O . GLN A 1 279 ? 8.899 -27.837 2.438 1.00 47.03 279 GLN A O 1
#

Mean predicted aligned error: 11.79 Å

pLDDT: mean 70.35, std 20.51, range [24.34, 96.44]

Foldseek 3Di:
DVVVVVQQVVLVCVVVVPPDDDDPQQPLDPDPPPDDPDLVSVLVLLVLLVVVVVCLVPDWCAVVLVSCLSVVVVLCVVLSTDADSVLEHEFEQDLVRLCSRANPVRNVDRAWAAHPRHTYGYRNNPESLSSQLRVLLSLASQDDPVCCVPPLLSVQLSSLLSNLRSLVVLLVCLLSQLQSPVNPDDDDCRNPVNDPDLCVVVVDPDCRPHSLLLQQLVQLPDQASVRSNVCSRPDHSVVSVVVSVVSCVVLVHSSSSNVSSVVSSVVSSVVSSVVSNPD

Solvent-accessible surface area (backbone atoms only — not comparable to full-atom values): 15588 Å² total; per-residue (Å²): 111,75,67,59,58,52,55,56,53,52,52,66,53,55,79,77,46,91,83,64,78,91,76,88,67,68,66,77,58,93,71,79,82,83,75,69,72,48,73,65,59,45,38,54,46,52,52,50,52,53,48,53,58,60,42,60,80,78,49,85,59,66,89,47,53,76,77,46,38,67,56,50,52,49,53,22,62,79,65,58,42,77,75,65,62,85,39,49,42,54,38,65,78,50,46,71,52,25,31,62,77,60,35,78,64,25,55,76,43,90,38,46,43,61,54,98,86,28,37,38,26,19,48,92,32,72,31,63,45,49,52,38,24,31,51,20,48,68,61,32,78,72,72,44,74,66,46,45,75,74,30,73,65,51,28,32,51,48,42,19,20,7,47,20,34,23,55,29,51,52,40,50,51,47,34,52,41,16,55,59,46,79,61,69,55,73,84,51,65,80,58,40,75,69,78,75,52,73,62,81,70,62,82,53,98,57,98,74,80,42,17,58,56,52,40,20,35,47,30,50,74,39,93,41,50,60,57,40,20,56,47,50,21,72,45,56,66,69,60,52,53,50,53,47,51,53,45,26,60,75,53,72,30,63,67,54,20,32,50,48,8,47,53,48,51,52,50,55,51,50,46,30,56,53,61,35,71,77,112

Sequence (279 aa):
MRNFLKRTAQGALLVLSLNGCANSRALVTNTTLEQRCDNKSFVDYIEDTNHICSLRTNESLLGREELFHRYLAWLCEISQTNFDPDDFSIIPDNEFFGFFYSGIPGIFTPTGMYWFGTIYVRTEGSTFPSIAHEFGHATDNQLGYLDYAFSSRSRVRAEAVAEAFELYTNIRLIQEGAKALENQFELVKPAIAAGRTLDDHLEHESRYISGRTLVYVLMSTLTNSHDVWHYLANTPEDEVYQRVNDIIIEKKGLAESVQSGYDRYTHERENAKDESINQ

Nearest PDB structures (foldseek):
  6iff-assembly2_B  TM=4.436E-01  e=2.712E+00  Deinococcus radiodurans R1 = ATCC 13939 = DSM 20539
  6a8z-assembly2_B  TM=4.139E-01  e=2.974E+00  Deinococcus radiodurans R1 = ATCC 13939 = DSM 20539

Radius of gyration: 19.07 Å; Cα contacts (8 Å, |Δi|>4): 346; chains: 1; bounding box: 44×49×54 Å

Secondary structure (DSSP, 8-state):
-HHHHHHHHHHHHHTT-TTS---------------PPPHHHHHHHHHHHHHHHHHHTTS--TT-GGGGHHHHHHHHHHHT----GGGEEEE-SSHHHHHHHHSTHHHH-SSEEEETTEEEEESTT-SHHHHHHHHHHHT-TT--HHHHHH-HHHHHHHHHHHHHHHHHHHHHHHHHHHHHTTT-----TTTS-----THHHHSS--TTS-HHHHHHHHHTTSSSHHHHHHHHHHS-HHHHHHHHHHHHHHTTSHHHHHHHHHHHHHHHHHHHHHHHH--